Protein AF-A0A7S2BAN1-F1 (afdb_monomer_lite)

Radius of gyration: 23.06 Å; chains: 1; bounding box: 61×47×60 Å

Foldseek 3Di:
DLLVLLVVLLVVLLVLLLVQQVLCLVQVDQFSLSSCCVPVRNVCSVVVVVVCVVLVVVVVVVVLLVVLVVQLVVVVVVLVVQDDPDPSVVVSVVCNVCSDSVNSSVCCCPVPVVVVVVDPDCPVCVVVVVVVVVVLVVVLVVLLVCLVVCLCPVVHPCVVVLPDQQPDPDPVVPVVVVPDPVNVVSSVVSCSLSPDSRCSSNVLVPQDDDPPQDPDPVSNSVSSSVVSSVVSCVVSVVSSVSVSSNVVSSND

Structure (mmCIF, N/CA/C/O backbone):
data_AF-A0A7S2BAN1-F1
#
_entry.id   AF-A0A7S2BAN1-F1
#
loop_
_atom_site.group_PDB
_atom_site.id
_atom_site.type_symbol
_atom_site.label_atom_id
_atom_site.label_alt_id
_atom_site.label_comp_id
_atom_site.label_asym_id
_atom_site.label_entity_id
_atom_site.label_seq_id
_atom_site.pdbx_PDB_ins_code
_atom_site.Cartn_x
_atom_site.Cartn_y
_atom_site.Cartn_z
_atom_site.occupancy
_atom_site.B_iso_or_equiv
_atom_site.auth_seq_id
_atom_site.auth_comp_id
_atom_site.auth_asym_id
_atom_site.auth_atom_id
_atom_site.pdbx_PDB_model_num
ATOM 1 N N . PHE A 1 1 ? -10.515 -12.081 -14.826 1.00 71.56 1 PHE A N 1
ATOM 2 C CA . PHE A 1 1 ? -10.368 -12.750 -13.517 1.00 71.56 1 PHE A CA 1
ATOM 3 C C . PHE A 1 1 ? -9.591 -11.888 -12.516 1.00 71.56 1 PHE A C 1
ATOM 5 O O . PHE A 1 1 ? -10.176 -11.503 -11.514 1.00 71.56 1 PHE A O 1
ATOM 12 N N . SER A 1 2 ? -8.351 -11.474 -12.808 1.00 80.19 2 SER A N 1
ATOM 13 C CA . SER A 1 2 ? -7.499 -10.682 -11.892 1.00 80.19 2 SER A CA 1
ATOM 14 C C . SER A 1 2 ? -8.123 -9.379 -11.369 1.00 80.19 2 SER A C 1
ATOM 16 O O . SER A 1 2 ? -8.035 -9.098 -10.181 1.00 80.19 2 SER A O 1
ATOM 18 N N . VAL A 1 3 ? -8.823 -8.621 -12.223 1.00 86.19 3 VAL A N 1
ATOM 19 C CA . VAL A 1 3 ? -9.536 -7.391 -11.814 1.00 86.19 3 VAL A CA 1
ATOM 20 C C . VAL A 1 3 ? -10.679 -7.691 -10.839 1.00 86.19 3 VAL A C 1
ATOM 22 O O . VAL A 1 3 ? -10.864 -6.975 -9.864 1.00 86.19 3 VAL A O 1
ATOM 25 N N . VAL A 1 4 ? -11.421 -8.779 -11.064 1.00 86.81 4 VAL A N 1
ATOM 26 C CA . VAL A 1 4 ? -12.506 -9.197 -10.160 1.00 86.81 4 VAL A CA 1
ATOM 27 C C . VAL A 1 4 ? -11.934 -9.599 -8.802 1.00 86.81 4 VAL A C 1
ATOM 29 O O . VAL A 1 4 ? -12.462 -9.175 -7.778 1.00 86.81 4 VAL A O 1
ATOM 32 N N . MET A 1 5 ? -10.822 -10.348 -8.786 1.00 87.12 5 MET A N 1
ATOM 33 C CA . MET A 1 5 ? -10.109 -10.665 -7.543 1.00 87.12 5 MET A CA 1
ATOM 34 C C . MET A 1 5 ? -9.660 -9.400 -6.812 1.00 87.12 5 MET A C 1
ATOM 36 O O . MET A 1 5 ? -9.867 -9.303 -5.610 1.00 87.12 5 MET A O 1
ATOM 40 N N . LEU A 1 6 ? -9.082 -8.429 -7.525 1.00 91.06 6 LEU A N 1
ATOM 41 C CA . LEU A 1 6 ? -8.635 -7.166 -6.942 1.00 91.06 6 LEU A CA 1
ATOM 42 C C . LEU A 1 6 ? -9.798 -6.400 -6.301 1.00 91.06 6 LEU A C 1
ATOM 44 O O . LEU A 1 6 ? -9.683 -5.973 -5.155 1.00 91.06 6 LEU A O 1
ATOM 48 N N . ILE A 1 7 ? -10.921 -6.247 -7.008 1.00 92.44 7 ILE A N 1
ATOM 49 C CA . ILE A 1 7 ? -12.103 -5.540 -6.493 1.00 92.44 7 ILE A CA 1
ATOM 50 C C . ILE A 1 7 ? -12.653 -6.251 -5.252 1.00 92.44 7 ILE A C 1
ATOM 52 O O . ILE A 1 7 ? -12.889 -5.606 -4.230 1.00 92.44 7 ILE A O 1
ATOM 56 N N . ALA A 1 8 ? -12.801 -7.577 -5.309 1.00 92.31 8 ALA A N 1
ATOM 57 C CA . ALA A 1 8 ? -13.262 -8.368 -4.172 1.00 92.31 8 ALA A CA 1
ATOM 58 C C . ALA A 1 8 ? -12.317 -8.228 -2.968 1.00 92.31 8 ALA A C 1
ATOM 60 O O . ALA A 1 8 ? -12.768 -7.989 -1.850 1.00 92.31 8 ALA A O 1
ATOM 61 N N . PHE A 1 9 ? -11.005 -8.305 -3.198 1.00 93.69 9 PHE A N 1
ATOM 62 C CA . PHE A 1 9 ? -10.006 -8.170 -2.143 1.00 93.69 9 PHE A CA 1
ATOM 63 C C . PHE A 1 9 ? -9.991 -6.764 -1.536 1.00 93.69 9 PHE A C 1
ATOM 65 O O . PHE A 1 9 ? -9.896 -6.625 -0.322 1.00 93.69 9 PHE A O 1
ATOM 72 N N . THR A 1 10 ? -10.167 -5.728 -2.360 1.00 95.44 10 THR A N 1
ATOM 73 C CA . THR A 1 10 ? -10.292 -4.334 -1.905 1.00 95.44 10 THR A CA 1
ATOM 74 C C . THR A 1 10 ? -11.480 -4.180 -0.956 1.00 95.44 10 THR A C 1
ATOM 76 O O . THR A 1 10 ? -11.345 -3.580 0.108 1.00 95.44 10 THR A O 1
ATOM 79 N N . ALA A 1 11 ? -12.633 -4.759 -1.305 1.00 95.50 11 ALA A N 1
ATOM 80 C CA . ALA A 1 11 ? -13.830 -4.713 -0.468 1.00 95.50 11 ALA A CA 1
ATOM 81 C C . ALA A 1 11 ? -13.632 -5.460 0.860 1.00 95.50 11 ALA A C 1
ATOM 83 O O . ALA A 1 11 ? -13.960 -4.926 1.920 1.00 95.50 11 ALA A O 1
ATOM 84 N N . VAL A 1 12 ? -13.045 -6.662 0.815 1.00 95.56 12 VAL A N 1
ATOM 85 C CA . VAL A 1 12 ? -12.732 -7.451 2.018 1.00 95.56 12 VAL A CA 1
ATOM 86 C C . VAL A 1 12 ? -11.750 -6.708 2.918 1.00 95.56 12 VAL A C 1
ATOM 88 O O . VAL A 1 12 ? -11.970 -6.642 4.124 1.00 95.56 12 VAL A O 1
ATOM 91 N N . ALA A 1 13 ? -10.700 -6.116 2.349 1.00 95.62 13 ALA A N 1
ATOM 92 C CA . ALA A 1 13 ? -9.703 -5.370 3.103 1.00 95.62 13 ALA A CA 1
ATOM 93 C C . ALA A 1 13 ? -10.288 -4.104 3.744 1.00 95.62 13 ALA A C 1
ATOM 95 O O . ALA A 1 13 ? -10.023 -3.842 4.917 1.00 95.62 13 ALA A O 1
ATOM 96 N N . ALA A 1 14 ? -11.128 -3.360 3.017 1.00 96.19 14 ALA A N 1
ATOM 97 C CA . ALA A 1 14 ? -11.824 -2.190 3.548 1.00 96.19 14 ALA A CA 1
ATOM 98 C C . ALA A 1 14 ? -12.758 -2.568 4.706 1.00 96.19 14 ALA A C 1
ATOM 100 O O . ALA A 1 14 ? -12.768 -1.903 5.741 1.00 96.19 14 ALA A O 1
ATOM 101 N N . TYR A 1 15 ? -13.520 -3.654 4.546 1.00 96.38 15 TYR A N 1
ATOM 102 C CA . TYR A 1 15 ? -14.423 -4.154 5.578 1.00 96.38 15 TYR A CA 1
ATOM 103 C C . TYR A 1 15 ? -13.667 -4.605 6.831 1.00 96.38 15 TYR A C 1
ATOM 105 O O . TYR A 1 15 ? -14.002 -4.180 7.936 1.00 96.38 15 TYR A O 1
ATOM 113 N N . SER A 1 16 ? -12.614 -5.413 6.681 1.00 95.69 16 SER A N 1
ATOM 114 C CA . SER A 1 16 ? -11.830 -5.886 7.823 1.00 95.69 16 SER A CA 1
ATOM 115 C C . SER A 1 16 ? -11.094 -4.748 8.530 1.00 95.69 16 SER A C 1
ATOM 117 O O . SER A 1 16 ? -11.024 -4.751 9.755 1.00 95.69 16 SER A O 1
ATOM 119 N N . PHE A 1 17 ? -10.626 -3.728 7.805 1.00 95.56 17 PHE A N 1
ATOM 120 C CA . PHE A 1 17 ? -10.021 -2.535 8.405 1.00 95.56 17 PHE A CA 1
ATOM 121 C C . PHE A 1 17 ? -11.025 -1.771 9.281 1.00 95.56 17 PHE A C 1
ATOM 123 O O . PHE A 1 17 ? -10.715 -1.397 10.411 1.00 95.56 17 PHE A O 1
ATOM 130 N N . GLN A 1 18 ? -12.263 -1.605 8.804 1.00 95.69 18 GLN A N 1
ATOM 131 C CA . GLN A 1 18 ? -13.342 -0.998 9.592 1.00 95.69 18 GLN A CA 1
ATOM 132 C C . GLN A 1 18 ? -13.734 -1.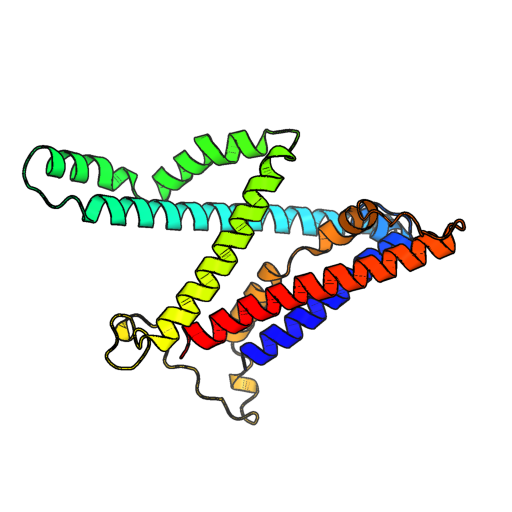849 10.802 1.00 95.69 18 GLN A C 1
ATOM 134 O O . GLN A 1 18 ? -14.038 -1.299 11.858 1.00 95.69 18 GLN A O 1
ATOM 139 N N . LEU A 1 19 ? -13.732 -3.176 10.659 1.00 95.19 19 LEU A N 1
ATOM 140 C CA . LEU A 1 19 ? -14.060 -4.094 11.745 1.00 95.19 19 LEU A CA 1
ATOM 141 C C . LEU A 1 19 ? -13.040 -3.990 12.884 1.00 95.19 19 LEU A C 1
ATOM 143 O O . LEU A 1 19 ? -13.443 -3.918 14.039 1.00 95.19 19 LEU A O 1
ATOM 147 N N . VAL A 1 20 ? -11.745 -3.889 12.573 1.00 94.06 20 VAL A N 1
ATOM 148 C CA . VAL A 1 20 ? -10.699 -3.687 13.591 1.00 94.06 20 VAL A CA 1
ATOM 149 C C . VAL A 1 20 ? -10.898 -2.371 14.348 1.00 94.06 20 VAL A C 1
ATOM 151 O O . VAL A 1 20 ? -10.821 -2.354 15.575 1.00 94.06 20 VAL A O 1
ATOM 154 N N . ALA A 1 21 ? -11.197 -1.278 13.644 1.00 93.69 21 ALA A N 1
ATOM 155 C CA . ALA A 1 21 ? -11.481 0.005 14.286 1.00 93.69 21 ALA A CA 1
ATOM 156 C C . ALA A 1 21 ? -12.746 -0.037 15.154 1.00 93.69 21 ALA A C 1
ATOM 158 O O . ALA A 1 21 ? -12.782 0.567 16.222 1.00 93.69 21 ALA A O 1
ATOM 159 N N . TRP A 1 22 ? -13.776 -0.767 14.720 1.00 94.62 22 TRP A N 1
ATOM 160 C CA . TRP A 1 22 ? -14.979 -0.961 15.524 1.00 94.62 22 TRP A CA 1
ATOM 161 C C . TRP A 1 22 ? -14.682 -1.747 16.801 1.00 94.62 22 TRP A C 1
ATOM 163 O O . TRP A 1 22 ? -15.076 -1.301 17.871 1.00 94.62 22 TRP A O 1
ATOM 173 N N . VAL A 1 23 ? -13.921 -2.843 16.717 1.00 94.25 23 VAL A N 1
ATOM 174 C CA . VAL A 1 23 ? -13.484 -3.587 17.908 1.00 94.25 23 VAL A CA 1
ATOM 175 C C . VAL A 1 23 ? -12.703 -2.671 18.850 1.00 94.25 23 VAL A C 1
ATOM 177 O O . VAL A 1 23 ? -13.037 -2.616 20.024 1.00 94.25 23 VAL A O 1
ATOM 180 N N . SER A 1 24 ? -11.749 -1.887 18.335 1.00 93.19 24 SER A N 1
ATOM 181 C CA . SER A 1 24 ? -11.002 -0.895 19.127 1.00 93.19 24 SER A CA 1
ATOM 182 C C . SER A 1 24 ? -11.908 0.144 19.800 1.00 93.19 24 SER A C 1
ATOM 184 O O . SER A 1 24 ? -11.650 0.537 20.937 1.00 93.19 24 SER A O 1
ATOM 186 N N . ALA A 1 25 ? -12.991 0.563 19.142 1.00 93.25 25 ALA A N 1
ATOM 187 C CA . ALA A 1 25 ? -13.970 1.483 19.714 1.00 93.25 25 ALA A CA 1
ATOM 188 C C . ALA A 1 25 ? -14.826 0.854 20.826 1.00 93.25 25 ALA A C 1
ATOM 190 O O . ALA A 1 25 ? -15.225 1.564 21.747 1.00 93.25 25 ALA A O 1
ATOM 191 N N . GLU A 1 26 ? -15.129 -0.444 20.739 1.00 93.06 26 GLU A N 1
ATOM 192 C CA . GLU A 1 26 ? -15.873 -1.174 21.776 1.00 93.06 26 GLU A CA 1
ATOM 193 C C . GLU A 1 26 ? -14.991 -1.528 22.979 1.00 93.06 26 GLU A C 1
ATOM 195 O O . GLU A 1 26 ? -15.441 -1.461 24.117 1.00 93.06 26 GLU A O 1
ATOM 200 N N . THR A 1 27 ? -13.727 -1.883 22.747 1.00 93.19 27 THR A N 1
ATOM 201 C CA . THR A 1 27 ? -12.780 -2.261 23.808 1.00 93.19 27 THR A CA 1
ATOM 202 C C . THR A 1 27 ? -12.057 -1.066 24.427 1.00 93.19 27 THR A C 1
ATOM 204 O O . THR A 1 27 ? -11.413 -1.222 25.460 1.00 93.19 27 THR A O 1
ATOM 207 N N . GLY A 1 28 ? -12.107 0.109 23.792 1.00 89.69 28 GLY A N 1
ATOM 208 C CA . GLY A 1 28 ? -11.346 1.293 24.201 1.00 89.69 28 GLY A CA 1
ATOM 209 C C . GLY A 1 28 ? -9.831 1.174 23.982 1.00 89.69 28 GLY A C 1
ATOM 210 O O . GLY A 1 28 ? -9.074 1.989 24.501 1.00 89.69 28 GLY A O 1
ATOM 211 N N . SER A 1 29 ? -9.370 0.172 23.230 1.00 90.25 29 SER A N 1
ATOM 212 C CA . SER A 1 29 ? -7.943 -0.138 23.053 1.00 90.25 29 SER A CA 1
ATOM 213 C C . SER A 1 29 ? -7.270 0.724 21.985 1.00 90.25 29 SER A C 1
ATOM 215 O O . SER A 1 29 ? -7.875 0.976 20.936 1.00 90.25 29 SER A O 1
ATOM 217 N N . GLY A 1 30 ? -6.003 1.089 22.198 1.00 87.94 30 GLY A N 1
ATOM 218 C CA . GLY A 1 30 ? -5.197 1.876 21.253 1.00 87.94 30 GLY A CA 1
ATOM 219 C C . GLY A 1 30 ? -4.338 1.073 20.296 1.00 87.94 30 GLY A C 1
ATOM 220 O O . GLY A 1 30 ? -3.959 1.586 19.244 1.00 87.94 30 GLY A O 1
ATOM 221 N N . ASP A 1 31 ? -4.095 -0.199 20.596 1.00 90.19 31 ASP A N 1
ATOM 222 C CA . ASP A 1 31 ? -3.374 -1.097 19.701 1.00 90.19 31 ASP A CA 1
ATOM 223 C C . ASP A 1 31 ? -4.122 -2.410 19.442 1.00 90.19 31 ASP A C 1
ATOM 225 O O . ASP A 1 31 ? -5.064 -2.793 20.141 1.00 90.19 31 ASP A O 1
ATOM 229 N N . PHE A 1 32 ? -3.712 -3.106 18.381 1.00 88.50 32 PHE A N 1
ATOM 230 C CA . PHE A 1 32 ? -4.382 -4.324 17.936 1.00 88.50 32 PHE A CA 1
ATOM 231 C C . PHE A 1 32 ? -4.212 -5.502 18.913 1.00 88.50 32 PHE A C 1
ATOM 233 O O . PHE A 1 32 ? -5.078 -6.369 18.987 1.00 88.50 32 PHE A O 1
ATOM 240 N N . GLY A 1 33 ? -3.127 -5.532 19.686 1.00 90.75 33 GLY A N 1
ATOM 241 C CA . GLY A 1 33 ? -2.904 -6.506 20.753 1.00 90.75 33 GLY A CA 1
ATOM 242 C C . GLY A 1 33 ? -3.746 -6.240 21.995 1.00 90.75 33 GLY A C 1
ATOM 243 O O . GLY A 1 33 ? -4.278 -7.189 22.561 1.00 90.75 33 GLY A O 1
ATOM 244 N N . GLU A 1 34 ? -3.939 -4.983 22.388 1.00 92.44 34 GLU A N 1
ATOM 245 C CA . GLU A 1 34 ? -4.877 -4.611 23.459 1.00 92.44 34 GLU A CA 1
ATOM 246 C C . GLU A 1 34 ? -6.320 -4.983 23.097 1.00 92.44 34 GLU A C 1
ATOM 248 O O . GLU A 1 34 ? -7.015 -5.619 23.890 1.00 92.44 34 GLU A O 1
ATOM 253 N N . ALA A 1 35 ? -6.750 -4.673 21.868 1.00 91.56 35 ALA A N 1
ATOM 254 C CA . ALA A 1 35 ? -8.059 -5.078 21.353 1.00 91.56 35 ALA A CA 1
ATOM 255 C C . ALA A 1 35 ? -8.254 -6.602 21.450 1.00 91.56 35 ALA A C 1
ATOM 257 O O . ALA A 1 35 ? -9.317 -7.097 21.834 1.00 91.56 35 ALA A O 1
ATOM 258 N N . TRP A 1 36 ? -7.200 -7.355 21.128 1.00 93.19 36 TRP A N 1
ATOM 259 C CA . TRP A 1 36 ? -7.181 -8.815 21.184 1.00 93.19 36 TRP A CA 1
ATOM 260 C C . TRP A 1 36 ? -7.180 -9.358 22.617 1.00 93.19 36 TRP A C 1
ATOM 262 O O . TRP A 1 36 ? -7.833 -10.365 22.893 1.00 93.19 36 TRP A O 1
ATOM 272 N N . ALA A 1 37 ? -6.485 -8.690 23.541 1.00 94.50 37 ALA A N 1
ATOM 273 C CA . ALA A 1 37 ? -6.444 -9.063 24.952 1.00 94.50 37 ALA A CA 1
ATOM 274 C C . ALA A 1 37 ? -7.843 -9.036 25.578 1.00 94.50 37 ALA A C 1
ATOM 276 O O . ALA A 1 37 ? -8.211 -9.972 26.285 1.00 94.50 37 ALA A O 1
ATOM 277 N N . VAL A 1 38 ? -8.629 -8.001 25.263 1.00 94.44 38 VAL A N 1
ATOM 278 C CA . VAL A 1 38 ? -9.998 -7.832 25.773 1.00 94.44 38 VAL A CA 1
ATOM 279 C C . VAL A 1 38 ? -10.982 -8.798 25.105 1.00 94.44 38 VAL A C 1
ATOM 281 O O . VAL A 1 38 ? -11.850 -9.348 25.775 1.00 94.44 38 VAL A O 1
ATOM 284 N N . SER A 1 39 ? -10.859 -9.025 23.793 1.00 92.94 39 SER A N 1
ATOM 285 C CA . SER A 1 39 ? -11.844 -9.805 23.024 1.00 92.94 39 SER A CA 1
ATOM 286 C C . SER A 1 39 ? -11.612 -11.321 23.023 1.00 92.94 39 SER A C 1
ATOM 288 O O . SER A 1 39 ? -12.575 -12.084 23.042 1.00 92.94 39 SER A O 1
ATOM 290 N N . VAL A 1 40 ? -10.355 -11.773 22.985 1.00 93.50 40 VAL A N 1
ATOM 291 C CA . VAL A 1 40 ? -9.983 -13.201 22.885 1.00 93.50 40 VAL A CA 1
ATOM 292 C C . VAL A 1 40 ? -9.306 -13.699 24.161 1.00 93.50 40 VAL A C 1
ATOM 294 O O . VAL A 1 40 ? -9.434 -14.870 24.518 1.00 93.50 40 VAL A O 1
ATOM 297 N N . GLY A 1 41 ? -8.580 -12.820 24.849 1.00 93.56 41 GLY A N 1
ATOM 298 C CA . GLY A 1 41 ? -7.907 -13.112 26.108 1.00 93.56 41 GLY A CA 1
ATOM 299 C C . GLY A 1 41 ? -6.433 -12.720 26.100 1.00 93.56 41 GLY A C 1
ATOM 300 O O . GLY A 1 41 ? -5.717 -12.849 25.102 1.00 93.56 41 GLY A O 1
ATOM 301 N N . GLU A 1 42 ? -5.957 -12.296 27.266 1.00 93.75 42 GLU A N 1
ATOM 302 C CA . GLU A 1 42 ? -4.617 -11.740 27.478 1.00 93.75 42 GLU A CA 1
ATOM 303 C C . GLU A 1 42 ? -3.484 -12.696 27.065 1.00 93.75 42 GLU A C 1
ATOM 305 O O . GLU A 1 42 ? -2.495 -12.283 26.460 1.00 93.75 42 GLU A O 1
ATOM 310 N N . LYS A 1 43 ? -3.673 -14.007 27.272 1.00 94.94 43 LYS A N 1
ATOM 311 C CA . LYS A 1 43 ? -2.700 -15.051 26.907 1.00 94.94 43 LYS A CA 1
ATOM 312 C C . LYS A 1 43 ? -2.320 -15.048 25.417 1.00 94.94 43 LYS A C 1
ATOM 314 O O . LYS A 1 43 ? -1.218 -15.477 25.073 1.00 94.94 43 LYS A O 1
ATOM 319 N N . TYR A 1 44 ? -3.208 -14.588 24.534 1.00 93.75 44 TYR A N 1
ATOM 320 C CA . TYR A 1 44 ? -3.007 -14.605 23.079 1.00 93.75 44 TYR A CA 1
ATOM 321 C C . TYR A 1 44 ? -2.760 -13.215 22.476 1.00 93.75 44 TYR A C 1
ATOM 323 O O . TYR A 1 44 ? -2.549 -13.105 21.270 1.00 93.75 44 TYR A O 1
ATOM 331 N N . ALA A 1 45 ? -2.713 -12.161 23.296 1.00 91.88 45 ALA A N 1
ATOM 332 C CA . ALA A 1 45 ? -2.525 -10.780 22.846 1.00 91.88 45 ALA A CA 1
ATOM 333 C C . ALA A 1 45 ? -1.186 -10.534 22.121 1.00 91.88 45 ALA A C 1
ATOM 335 O O . ALA A 1 45 ? -1.051 -9.596 21.335 1.00 91.88 45 ALA A O 1
ATOM 336 N N . TRP A 1 46 ? -0.186 -11.392 22.344 1.00 94.06 46 TRP A N 1
ATOM 337 C CA . TRP A 1 46 ? 1.112 -11.311 21.669 1.00 94.06 46 TRP A CA 1
ATOM 338 C C . TRP A 1 46 ? 1.049 -11.681 20.179 1.00 94.06 46 TRP A C 1
ATOM 340 O O . TRP A 1 46 ? 1.902 -11.234 19.415 1.00 94.06 46 TRP A O 1
ATOM 350 N N . VAL A 1 47 ? 0.054 -12.465 19.748 1.00 93.81 47 VAL A N 1
ATOM 351 C CA . VAL A 1 47 ? -0.065 -12.960 18.366 1.00 93.81 47 VAL A CA 1
ATOM 352 C C . VAL A 1 47 ? -0.204 -11.818 17.351 1.00 93.81 47 VAL A C 1
ATOM 354 O O . VAL A 1 47 ? 0.638 -11.733 16.453 1.00 93.81 47 VAL A O 1
ATOM 357 N N . PRO A 1 48 ? -1.192 -10.904 17.464 1.00 91.81 48 PRO A N 1
ATOM 358 C CA . PRO A 1 48 ? -1.302 -9.774 16.539 1.00 91.81 48 PRO A CA 1
ATOM 359 C C . PRO A 1 48 ? -0.086 -8.843 16.603 1.00 91.81 48 PRO A C 1
ATOM 361 O O . PRO A 1 48 ? 0.346 -8.341 15.567 1.00 91.81 48 PRO A O 1
ATOM 364 N N . ARG A 1 49 ? 0.518 -8.653 17.785 1.00 91.12 49 ARG A N 1
ATOM 365 C CA . ARG A 1 49 ? 1.729 -7.830 17.942 1.00 91.12 49 ARG A CA 1
ATOM 366 C C . ARG A 1 49 ? 2.910 -8.421 17.176 1.00 91.12 49 ARG A C 1
ATOM 368 O O . ARG A 1 49 ? 3.556 -7.713 16.408 1.00 91.12 49 ARG A O 1
ATOM 375 N N . LEU A 1 50 ? 3.152 -9.725 17.316 1.00 93.75 50 LEU A N 1
ATOM 376 C CA . LEU A 1 50 ? 4.196 -10.411 16.558 1.00 93.75 50 LEU A CA 1
ATOM 377 C C . LEU A 1 50 ? 3.914 -10.364 15.052 1.00 93.75 50 LEU A C 1
ATOM 379 O O . LEU A 1 50 ? 4.832 -10.109 14.277 1.00 93.75 50 LEU A O 1
ATOM 383 N N . ALA A 1 51 ? 2.662 -10.567 14.637 1.00 91.75 51 ALA A N 1
ATOM 384 C CA . ALA A 1 51 ? 2.282 -10.496 13.229 1.00 91.75 51 ALA A CA 1
ATOM 385 C C . ALA A 1 51 ? 2.613 -9.123 12.626 1.00 91.75 51 ALA A C 1
ATOM 387 O O . ALA A 1 51 ? 3.250 -9.063 11.577 1.00 91.75 51 ALA A O 1
ATOM 388 N N . VAL A 1 52 ? 2.263 -8.030 13.316 1.00 90.31 52 VAL A N 1
ATOM 389 C CA . VAL A 1 52 ? 2.587 -6.658 12.889 1.00 90.31 52 VAL A CA 1
ATOM 390 C C . VAL A 1 52 ? 4.099 -6.435 12.816 1.00 90.31 52 VAL A C 1
ATOM 392 O O . VAL A 1 52 ? 4.566 -5.846 11.841 1.00 90.31 52 VAL A O 1
ATOM 395 N N . ILE A 1 53 ? 4.877 -6.940 13.781 1.00 91.31 53 ILE A N 1
ATOM 396 C CA . ILE A 1 53 ? 6.347 -6.832 13.777 1.00 91.31 53 ILE A CA 1
ATOM 397 C C . ILE A 1 53 ? 6.944 -7.558 12.568 1.00 91.31 53 ILE A C 1
ATOM 399 O O . ILE A 1 53 ? 7.728 -6.971 11.823 1.00 91.31 53 ILE A O 1
ATOM 403 N N . VAL A 1 54 ? 6.560 -8.817 12.347 1.00 92.19 54 VAL A N 1
ATOM 404 C CA . VAL A 1 54 ? 7.079 -9.638 11.241 1.00 92.19 54 VAL A CA 1
ATOM 405 C C . VAL A 1 54 ? 6.724 -9.012 9.896 1.00 92.19 54 VAL A C 1
ATOM 407 O O . VAL A 1 54 ? 7.593 -8.849 9.042 1.00 92.19 54 VAL A O 1
ATOM 410 N N . ILE A 1 55 ? 5.466 -8.609 9.723 1.00 90.06 55 ILE A N 1
ATOM 411 C CA . ILE A 1 55 ? 4.984 -7.946 8.509 1.00 90.06 55 ILE A CA 1
ATOM 412 C C . ILE A 1 55 ? 5.745 -6.648 8.246 1.00 90.06 55 ILE A C 1
ATOM 414 O O . ILE A 1 55 ? 6.178 -6.408 7.117 1.00 90.06 55 ILE A O 1
ATOM 418 N N . SER A 1 56 ? 5.924 -5.818 9.274 1.00 89.88 56 SER A N 1
ATOM 419 C CA . SER A 1 56 ? 6.632 -4.544 9.146 1.00 89.88 56 SER A CA 1
ATOM 420 C C . SER A 1 56 ? 8.093 -4.773 8.769 1.00 89.88 56 SER A C 1
ATOM 422 O O . SER A 1 56 ? 8.586 -4.149 7.833 1.00 89.88 56 SER A O 1
ATOM 424 N N . ALA A 1 57 ? 8.766 -5.731 9.412 1.00 90.81 57 ALA A N 1
ATOM 425 C CA . ALA A 1 57 ? 10.149 -6.084 9.101 1.00 90.81 57 ALA A CA 1
ATOM 426 C C . ALA A 1 57 ? 10.307 -6.566 7.650 1.00 90.81 57 ALA A C 1
ATOM 428 O O . ALA A 1 57 ? 11.179 -6.083 6.924 1.00 90.81 57 ALA A O 1
ATOM 429 N N . VAL A 1 58 ? 9.430 -7.466 7.197 1.00 91.31 58 VAL A N 1
ATOM 430 C CA . VAL A 1 58 ? 9.423 -7.950 5.809 1.00 91.31 58 VAL A CA 1
ATOM 431 C C . VAL A 1 58 ? 9.138 -6.809 4.830 1.00 91.31 58 VAL A C 1
ATOM 433 O O . VAL A 1 58 ? 9.825 -6.689 3.816 1.00 91.31 58 VAL A O 1
ATOM 436 N N . SER A 1 59 ? 8.183 -5.932 5.142 1.00 89.94 59 SER A N 1
ATOM 437 C CA . SER A 1 59 ? 7.845 -4.780 4.298 1.00 89.94 59 SER A CA 1
ATOM 438 C C . SER A 1 59 ? 9.021 -3.817 4.157 1.00 89.94 59 SER A C 1
ATOM 440 O O . SER A 1 59 ? 9.336 -3.405 3.043 1.00 89.94 59 SER A O 1
ATOM 442 N N . CYS A 1 60 ? 9.733 -3.517 5.247 1.00 90.12 60 CYS A N 1
ATOM 443 C CA . CYS A 1 60 ? 10.942 -2.692 5.213 1.00 90.12 60 CYS A CA 1
ATOM 444 C C . CYS A 1 60 ? 12.015 -3.286 4.291 1.00 90.12 60 CYS A C 1
ATOM 446 O O . CYS A 1 60 ? 12.612 -2.559 3.498 1.00 90.12 60 CYS A O 1
ATOM 448 N N . ILE A 1 61 ? 12.227 -4.605 4.343 1.00 90.94 61 ILE A N 1
ATOM 449 C CA . ILE A 1 61 ? 13.181 -5.299 3.466 1.00 90.94 61 ILE A CA 1
ATOM 450 C C . ILE A 1 61 ? 12.757 -5.170 1.998 1.00 90.94 61 ILE A C 1
ATOM 452 O O . ILE A 1 61 ? 13.577 -4.806 1.153 1.00 90.94 61 ILE A O 1
ATOM 456 N N . ILE A 1 62 ? 11.483 -5.430 1.690 1.00 90.88 62 ILE A N 1
ATOM 457 C CA . ILE A 1 62 ? 10.946 -5.331 0.326 1.00 90.88 62 ILE A CA 1
ATOM 458 C C . ILE A 1 62 ? 11.098 -3.904 -0.208 1.00 90.88 62 ILE A C 1
ATOM 460 O O . ILE A 1 62 ? 11.624 -3.717 -1.305 1.00 90.88 62 ILE A O 1
ATOM 464 N N . TYR A 1 63 ? 10.698 -2.890 0.564 1.00 90.25 63 TYR A N 1
ATOM 465 C CA . TYR A 1 63 ? 10.814 -1.495 0.144 1.00 90.25 63 TYR A CA 1
ATOM 466 C C . TYR A 1 63 ? 12.267 -1.059 -0.038 1.00 90.25 63 TYR A C 1
ATOM 468 O O . TYR A 1 63 ? 12.572 -0.393 -1.026 1.00 90.25 63 TYR A O 1
ATOM 476 N N . ALA A 1 64 ? 13.182 -1.480 0.838 1.00 91.69 64 ALA A N 1
ATOM 477 C CA . ALA A 1 64 ? 14.605 -1.201 0.671 1.00 91.69 64 ALA A CA 1
ATOM 478 C C . ALA A 1 64 ? 15.149 -1.824 -0.626 1.00 91.69 64 ALA A C 1
ATOM 480 O O . ALA A 1 64 ? 15.825 -1.147 -1.401 1.00 91.69 64 ALA A O 1
ATOM 481 N N . MET A 1 65 ? 14.799 -3.084 -0.917 1.00 91.50 65 MET A N 1
ATOM 482 C CA . MET A 1 65 ? 15.184 -3.745 -2.168 1.00 91.50 65 MET A CA 1
ATOM 483 C C . MET A 1 65 ? 14.632 -3.023 -3.401 1.00 91.50 65 MET A C 1
ATOM 485 O O . MET A 1 65 ? 15.388 -2.800 -4.347 1.00 91.50 65 MET A O 1
ATOM 489 N N . LEU A 1 66 ? 13.352 -2.634 -3.384 1.00 91.25 66 LEU A N 1
ATOM 490 C CA . LEU A 1 66 ? 12.708 -1.908 -4.482 1.00 91.25 66 LEU A CA 1
ATOM 491 C C . LEU A 1 66 ? 13.358 -0.543 -4.714 1.00 91.25 66 LEU A C 1
ATOM 493 O O . LEU A 1 66 ? 13.672 -0.203 -5.852 1.00 91.25 66 LEU A O 1
ATOM 497 N N . LEU A 1 67 ? 13.611 0.225 -3.652 1.00 91.38 67 LEU A N 1
ATOM 498 C CA . LEU A 1 67 ? 14.300 1.512 -3.758 1.00 91.38 67 LEU A CA 1
ATOM 499 C C . LEU A 1 67 ? 15.721 1.347 -4.304 1.00 91.38 67 LEU A C 1
ATOM 501 O O . LEU A 1 67 ? 16.131 2.121 -5.167 1.00 91.38 67 LEU A O 1
ATOM 505 N N . GLY A 1 68 ? 16.449 0.319 -3.859 1.00 92.56 68 GLY A N 1
ATOM 506 C CA . GLY A 1 68 ? 17.770 -0.015 -4.390 1.00 92.56 68 GLY A CA 1
ATOM 507 C C . GLY A 1 68 ? 17.737 -0.332 -5.888 1.00 92.56 68 GLY A C 1
ATOM 508 O O . GLY A 1 68 ? 18.555 0.189 -6.645 1.00 92.56 68 GLY A O 1
ATOM 509 N N . ASP A 1 69 ? 16.764 -1.128 -6.339 1.00 92.06 69 ASP A N 1
ATOM 510 C CA . ASP A 1 69 ? 16.596 -1.479 -7.755 1.00 92.06 69 ASP A CA 1
ATOM 511 C C . ASP A 1 69 ? 16.205 -0.269 -8.616 1.00 92.06 69 ASP A C 1
ATOM 513 O O . ASP A 1 69 ? 16.755 -0.078 -9.709 1.00 92.06 69 ASP A O 1
ATOM 517 N N . LEU A 1 70 ? 15.289 0.569 -8.122 1.00 92.50 70 LEU A N 1
ATOM 518 C CA . LEU A 1 70 ? 14.847 1.790 -8.795 1.00 92.50 70 LEU A CA 1
ATOM 519 C C . LEU A 1 70 ? 15.990 2.798 -8.913 1.00 92.50 70 LEU A C 1
ATOM 521 O O . LEU A 1 70 ? 16.278 3.264 -10.015 1.00 92.50 70 LEU A O 1
ATOM 525 N N . LEU A 1 71 ? 16.686 3.089 -7.812 1.00 92.62 71 LEU A N 1
ATOM 526 C CA . LEU A 1 71 ? 17.782 4.053 -7.796 1.00 92.62 71 LEU A CA 1
ATOM 527 C C . LEU A 1 71 ? 18.952 3.579 -8.664 1.00 92.62 71 LEU A C 1
ATOM 529 O O . LEU A 1 71 ? 19.475 4.353 -9.463 1.00 92.62 71 LEU A O 1
ATOM 533 N N . ALA A 1 72 ? 19.309 2.294 -8.596 1.00 92.44 72 ALA A N 1
ATOM 534 C CA . ALA A 1 72 ? 20.338 1.722 -9.458 1.00 92.44 72 ALA A CA 1
ATOM 535 C C . ALA A 1 72 ? 19.953 1.808 -10.947 1.00 92.44 72 ALA A C 1
ATOM 537 O O . ALA A 1 72 ? 20.799 2.089 -11.796 1.00 92.44 72 ALA A O 1
ATOM 538 N N . SER A 1 73 ? 18.677 1.597 -11.281 1.00 91.06 73 SER A N 1
ATOM 539 C CA . SER A 1 73 ? 18.184 1.703 -12.660 1.00 91.06 73 SER A CA 1
ATOM 540 C C . SER A 1 73 ? 18.168 3.145 -13.166 1.00 91.06 73 SER A C 1
ATOM 542 O O . SER A 1 73 ? 18.581 3.382 -14.300 1.00 91.06 73 SER A O 1
ATOM 544 N N . ILE A 1 74 ? 17.766 4.103 -12.326 1.00 91.31 74 ILE A N 1
ATOM 545 C CA . ILE A 1 74 ? 17.808 5.538 -12.640 1.00 91.31 74 ILE A CA 1
ATOM 546 C C . ILE A 1 74 ? 19.253 5.986 -12.859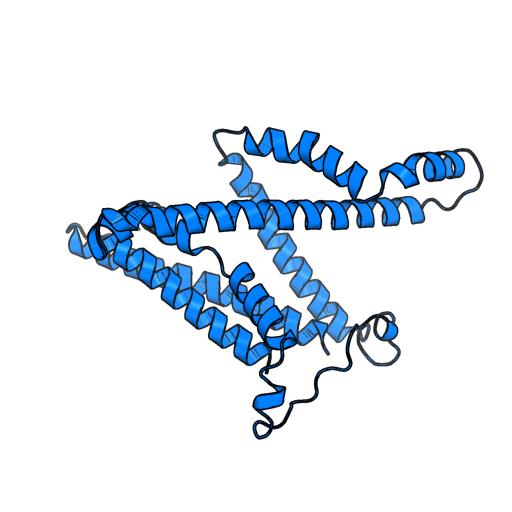 1.00 91.31 74 ILE A C 1
ATOM 548 O O . ILE A 1 74 ? 19.545 6.579 -13.892 1.00 91.31 74 ILE A O 1
ATOM 552 N N . LEU A 1 75 ? 20.168 5.648 -11.945 1.00 90.38 75 LEU A N 1
ATOM 553 C CA . LEU A 1 75 ? 21.584 6.002 -12.062 1.00 90.38 75 LEU A CA 1
ATOM 554 C C . LEU A 1 75 ? 22.189 5.453 -13.356 1.00 90.38 75 LEU A C 1
ATOM 556 O O . LEU A 1 75 ? 22.789 6.206 -14.118 1.00 90.38 75 LEU A O 1
ATOM 560 N N . ARG A 1 76 ? 21.967 4.170 -13.667 1.00 89.06 76 ARG A N 1
ATOM 561 C CA . ARG A 1 76 ? 22.427 3.585 -14.938 1.00 89.06 76 ARG A CA 1
ATOM 562 C C . ARG A 1 76 ? 21.805 4.268 -16.154 1.00 89.06 76 ARG A C 1
ATOM 564 O O . ARG A 1 76 ? 22.506 4.475 -17.137 1.00 89.06 76 ARG A O 1
ATOM 571 N N . GLY A 1 77 ? 20.520 4.614 -16.094 1.00 88.00 77 GLY A N 1
ATOM 572 C CA . GLY A 1 77 ? 19.828 5.335 -17.162 1.00 88.00 77 GLY A CA 1
ATOM 573 C C . GLY A 1 77 ? 20.428 6.719 -17.413 1.00 88.00 77 GLY A C 1
ATOM 574 O O . GLY A 1 77 ? 20.709 7.061 -18.556 1.00 88.00 77 GLY A O 1
ATOM 575 N N . VAL A 1 78 ? 20.700 7.478 -16.349 1.00 87.56 78 VAL A N 1
ATOM 576 C CA . VAL A 1 78 ? 21.348 8.797 -16.423 1.00 87.56 78 VAL A CA 1
ATOM 577 C C . VAL A 1 78 ? 22.774 8.675 -16.961 1.00 87.56 78 VAL A C 1
ATOM 579 O O . VAL A 1 78 ? 23.146 9.404 -17.877 1.00 87.56 78 VAL A O 1
ATOM 582 N N . LEU A 1 79 ? 23.560 7.715 -16.462 1.00 85.75 79 LEU A N 1
ATOM 583 C CA . LEU A 1 79 ? 24.922 7.474 -16.950 1.00 85.75 79 LEU A CA 1
ATOM 584 C C . LEU A 1 79 ? 24.949 7.004 -18.412 1.00 85.75 79 LEU A C 1
ATOM 586 O O . LEU A 1 79 ? 25.907 7.298 -19.120 1.00 85.75 79 LEU A O 1
ATOM 590 N N . ALA A 1 80 ? 23.919 6.299 -18.886 1.00 83.56 80 ALA A N 1
ATOM 591 C CA . ALA A 1 80 ? 23.839 5.848 -20.274 1.00 83.56 80 ALA A CA 1
ATOM 592 C C . ALA A 1 80 ? 23.680 7.005 -21.276 1.00 83.56 80 ALA A C 1
ATOM 594 O O . ALA A 1 80 ? 24.100 6.864 -22.422 1.00 83.56 80 ALA A O 1
ATOM 595 N N . VAL A 1 81 ? 23.124 8.148 -20.850 1.00 83.06 81 VAL A N 1
ATOM 596 C CA . VAL A 1 81 ? 23.043 9.377 -21.665 1.00 83.06 81 VAL A CA 1
ATOM 597 C C . VAL A 1 81 ? 24.424 10.018 -21.849 1.00 83.06 81 VAL A C 1
ATOM 599 O O . VAL A 1 81 ? 24.653 10.740 -22.817 1.00 83.06 81 VAL A O 1
ATOM 602 N N . ILE A 1 82 ? 25.379 9.716 -20.966 1.00 79.56 82 ILE A N 1
ATOM 603 C CA . ILE A 1 82 ? 26.770 10.154 -21.088 1.00 79.56 82 ILE A CA 1
ATOM 604 C C . ILE A 1 82 ? 27.465 9.262 -22.132 1.00 79.56 82 ILE A C 1
ATOM 606 O O . ILE A 1 82 ? 28.172 8.299 -21.823 1.00 79.56 82 ILE A O 1
ATOM 610 N N . SER A 1 83 ? 27.222 9.568 -23.406 1.00 60.97 83 SER A N 1
ATOM 611 C CA . SER A 1 83 ? 27.893 8.963 -24.555 1.00 60.97 83 SER A CA 1
ATOM 612 C C . SER A 1 83 ? 29.043 9.863 -25.009 1.00 60.97 83 SER A C 1
ATOM 614 O O . SER A 1 83 ? 28.833 10.825 -25.743 1.00 60.97 83 SER A O 1
ATOM 616 N N . GLY A 1 84 ? 30.269 9.573 -24.579 1.00 62.16 84 GLY A N 1
ATOM 617 C CA . GLY A 1 84 ? 31.443 10.303 -25.055 1.00 62.16 84 GLY A CA 1
ATOM 618 C C . GLY A 1 84 ? 32.745 9.588 -24.722 1.00 62.16 84 GLY A C 1
ATOM 619 O O . GLY A 1 84 ? 32.930 9.131 -23.597 1.00 62.16 84 GLY A O 1
ATOM 620 N N . GLY A 1 85 ? 33.650 9.498 -25.699 1.00 70.81 85 GLY A N 1
ATOM 621 C CA . GLY A 1 85 ? 35.054 9.176 -25.441 1.00 70.81 85 GLY A CA 1
ATOM 622 C C . GLY A 1 85 ? 35.752 10.343 -24.730 1.00 70.81 85 GLY A C 1
ATOM 623 O O . GLY A 1 85 ? 35.355 11.496 -24.885 1.00 70.81 85 GLY A O 1
ATOM 624 N N . GLY A 1 86 ? 36.781 10.045 -23.934 1.00 77.12 86 GLY A N 1
ATOM 625 C CA . GLY A 1 86 ? 37.520 11.031 -23.135 1.00 77.12 86 GLY A CA 1
ATOM 626 C C . GLY A 1 86 ? 37.213 10.945 -21.636 1.00 77.12 86 GLY A C 1
ATOM 627 O O . GLY A 1 86 ? 36.771 9.909 -21.142 1.00 77.12 86 GLY A O 1
ATOM 628 N N . ALA A 1 87 ? 37.449 12.034 -20.899 1.00 79.56 87 ALA A N 1
ATOM 629 C CA . ALA A 1 87 ? 37.350 12.059 -19.432 1.00 79.56 87 ALA A CA 1
ATOM 630 C C . ALA A 1 87 ? 35.955 11.678 -18.892 1.00 79.56 87 ALA A C 1
ATOM 632 O O . ALA A 1 87 ? 35.849 11.025 -17.857 1.00 79.56 87 ALA A O 1
ATOM 633 N N . LEU A 1 88 ? 34.887 12.030 -19.615 1.00 79.81 88 LEU A N 1
ATOM 634 C CA . LEU A 1 88 ? 33.509 11.684 -19.243 1.00 79.81 88 LEU A CA 1
ATOM 635 C C . LEU A 1 88 ? 33.203 10.186 -19.417 1.00 79.81 88 LEU A C 1
ATOM 637 O O . LEU A 1 88 ? 32.459 9.622 -18.616 1.00 79.81 88 LEU A O 1
ATOM 641 N N . GLY A 1 89 ? 33.809 9.529 -20.411 1.00 81.25 89 GLY A N 1
ATOM 642 C CA . GLY A 1 89 ? 33.722 8.077 -20.586 1.00 81.25 89 GLY A CA 1
ATOM 643 C C . GLY A 1 89 ? 34.471 7.327 -19.485 1.00 81.25 89 GLY A C 1
ATOM 644 O O . GLY A 1 89 ? 33.917 6.421 -18.871 1.00 81.25 89 GLY A O 1
ATOM 645 N N . ALA A 1 90 ? 35.680 7.784 -19.143 1.00 81.88 90 ALA A N 1
ATOM 646 C CA . ALA A 1 90 ? 36.449 7.224 -18.030 1.00 81.88 90 ALA A CA 1
ATOM 647 C C . ALA A 1 90 ? 35.723 7.382 -16.679 1.00 81.88 90 ALA A C 1
ATOM 649 O O . ALA A 1 90 ? 35.710 6.457 -15.870 1.00 81.88 90 ALA A O 1
ATOM 650 N N . PHE A 1 91 ? 35.068 8.527 -16.449 1.00 84.56 91 PHE A N 1
ATOM 651 C CA . PHE A 1 91 ? 34.227 8.740 -15.268 1.00 84.56 91 PHE A CA 1
ATOM 652 C C . PHE A 1 91 ? 33.037 7.773 -15.231 1.00 84.56 91 PHE A C 1
ATOM 654 O O . PHE A 1 91 ? 32.782 7.153 -14.199 1.00 84.56 91 PHE A O 1
ATOM 661 N N . ARG A 1 92 ? 32.331 7.600 -16.356 1.00 84.75 92 ARG A N 1
ATOM 662 C CA . ARG A 1 92 ? 31.232 6.632 -16.463 1.00 84.75 92 ARG A CA 1
ATOM 663 C C . ARG A 1 92 ? 31.706 5.229 -16.091 1.00 84.75 92 ARG A C 1
ATOM 665 O O . ARG A 1 92 ? 31.061 4.591 -15.263 1.00 84.75 92 ARG A O 1
ATOM 672 N N . ASP A 1 93 ? 32.807 4.764 -16.672 1.00 83.44 93 ASP A N 1
ATOM 673 C CA . ASP A 1 93 ? 33.312 3.405 -16.452 1.00 83.44 93 ASP A CA 1
ATOM 674 C C . ASP A 1 93 ? 33.795 3.191 -15.011 1.00 83.44 93 ASP A C 1
ATOM 676 O O . ASP A 1 93 ? 33.611 2.109 -14.455 1.00 83.44 93 ASP A O 1
ATOM 680 N N . ALA A 1 94 ? 34.325 4.234 -14.365 1.00 85.25 94 ALA A N 1
ATOM 681 C CA . ALA A 1 94 ? 34.700 4.197 -12.953 1.00 85.25 94 ALA A CA 1
ATOM 682 C C . ALA A 1 94 ? 33.487 4.148 -12.004 1.00 85.25 94 ALA A C 1
ATOM 684 O O . ALA A 1 94 ? 33.548 3.501 -10.959 1.00 85.25 94 ALA A O 1
ATOM 685 N N . VAL A 1 95 ? 32.379 4.815 -12.350 1.00 85.06 95 VAL A N 1
ATOM 686 C CA . VAL A 1 95 ? 31.183 4.925 -11.491 1.00 85.06 95 VAL A CA 1
ATOM 687 C C . VAL A 1 95 ? 30.185 3.785 -11.719 1.00 85.06 95 VAL A C 1
ATOM 689 O O . VAL A 1 95 ? 29.484 3.385 -10.789 1.00 85.06 95 VAL A O 1
ATOM 692 N N . LEU A 1 96 ? 30.138 3.203 -12.921 1.00 84.56 96 LEU A N 1
ATOM 693 C CA . LEU A 1 96 ? 29.186 2.149 -13.286 1.00 84.56 96 LEU A CA 1
ATOM 694 C C . LEU A 1 96 ? 29.154 0.945 -12.315 1.00 84.56 96 LEU A C 1
ATOM 696 O O . LEU A 1 96 ? 28.048 0.484 -12.009 1.00 84.56 96 LEU A O 1
ATOM 700 N N . PRO A 1 97 ? 30.289 0.447 -11.775 1.00 85.56 97 PRO A N 1
ATOM 701 C CA . PRO A 1 97 ? 30.290 -0.632 -10.782 1.00 85.56 97 PRO A CA 1
ATOM 702 C C . PRO A 1 97 ? 29.573 -0.254 -9.478 1.00 85.56 97 PRO A C 1
ATOM 704 O O . PRO A 1 97 ? 28.934 -1.101 -8.854 1.00 85.56 97 PRO A O 1
ATOM 707 N N . PHE A 1 98 ? 29.607 1.024 -9.093 1.00 86.19 98 PHE A N 1
ATOM 708 C CA . PHE A 1 98 ? 28.911 1.538 -7.910 1.00 86.19 98 PHE A CA 1
ATOM 709 C C . PHE A 1 98 ? 27.410 1.741 -8.150 1.00 86.19 98 PHE A C 1
ATOM 711 O O . PHE A 1 98 ? 26.645 1.805 -7.194 1.00 86.19 98 PHE A O 1
ATOM 718 N N . CYS A 1 99 ? 26.955 1.762 -9.407 1.00 86.31 99 CYS A N 1
ATOM 719 C CA . CYS A 1 99 ? 25.534 1.799 -9.771 1.00 86.31 99 CYS A CA 1
ATOM 720 C C . CYS A 1 99 ? 24.868 0.406 -9.783 1.00 86.31 99 CYS A C 1
ATOM 722 O O . CYS A 1 99 ? 23.800 0.218 -10.380 1.00 86.31 99 CYS A O 1
ATOM 724 N N . GLN A 1 100 ? 25.495 -0.601 -9.170 1.00 87.00 100 GLN A N 1
ATOM 725 C CA . GLN A 1 100 ? 24.889 -1.913 -8.944 1.00 87.00 100 GLN A CA 1
ATOM 726 C C . GLN A 1 100 ? 23.988 -1.909 -7.703 1.00 87.00 100 GLN A C 1
ATOM 728 O O . GLN A 1 100 ? 24.145 -1.091 -6.800 1.00 87.00 100 GLN A O 1
ATOM 733 N N . LYS A 1 101 ? 23.047 -2.862 -7.640 1.00 86.50 101 LYS A N 1
ATOM 734 C CA . LYS A 1 101 ? 22.056 -2.956 -6.554 1.00 86.50 101 LYS A CA 1
ATOM 735 C C . LYS A 1 101 ? 22.703 -2.965 -5.166 1.00 86.50 101 LYS A C 1
ATOM 737 O O . LYS A 1 101 ? 22.255 -2.233 -4.297 1.00 86.50 101 LYS A O 1
ATOM 742 N N . GLY A 1 102 ? 23.737 -3.786 -4.966 1.00 90.56 102 GLY A N 1
ATOM 743 C CA . GLY A 1 102 ? 24.387 -3.963 -3.662 1.00 90.56 102 GLY A CA 1
ATOM 744 C C . GLY A 1 102 ? 24.956 -2.657 -3.096 1.00 90.56 102 GLY A C 1
ATOM 745 O O . GLY A 1 102 ? 24.489 -2.216 -2.048 1.00 90.56 102 GLY A O 1
ATOM 746 N N . PRO A 1 103 ? 25.904 -2.000 -3.794 1.00 91.62 103 PRO A N 1
ATOM 747 C CA . PRO A 1 103 ? 26.471 -0.731 -3.343 1.00 91.62 103 PRO A CA 1
ATOM 748 C C . PRO A 1 103 ? 25.421 0.370 -3.154 1.00 91.62 103 PRO A C 1
ATOM 750 O O . PRO A 1 103 ? 25.418 1.033 -2.119 1.00 91.62 103 PRO A O 1
ATOM 753 N N . VAL A 1 104 ? 24.486 0.521 -4.103 1.00 92.25 104 VAL A N 1
ATOM 754 C CA . VAL A 1 104 ? 23.401 1.514 -4.008 1.00 92.25 104 VAL A CA 1
ATOM 755 C C . VAL A 1 104 ? 22.531 1.262 -2.780 1.00 92.25 104 VAL A C 1
ATOM 757 O O . VAL A 1 104 ? 22.201 2.204 -2.066 1.00 92.25 104 VAL A O 1
ATOM 760 N N . LEU A 1 105 ? 22.184 0.003 -2.504 1.00 93.06 105 LEU A N 1
ATOM 761 C CA . LEU A 1 105 ? 21.380 -0.364 -1.345 1.00 93.06 105 LEU A CA 1
ATOM 762 C C . LEU A 1 105 ? 22.113 -0.080 -0.033 1.00 93.06 105 LEU A C 1
ATOM 764 O O . LEU A 1 105 ? 21.491 0.433 0.888 1.00 93.06 105 LEU A O 1
ATOM 768 N N . VAL A 1 106 ? 23.413 -0.375 0.055 1.00 93.06 106 VAL A N 1
ATOM 769 C CA . VAL A 1 106 ? 24.213 -0.081 1.256 1.00 93.06 106 VAL A CA 1
ATOM 770 C C . VAL A 1 106 ? 24.262 1.421 1.512 1.00 93.06 106 VAL A C 1
ATOM 772 O O . VAL A 1 106 ? 24.007 1.839 2.636 1.00 93.06 106 VAL A O 1
ATOM 775 N N . VAL A 1 107 ? 24.526 2.227 0.479 1.00 93.06 107 VAL A N 1
ATOM 776 C CA . VAL A 1 107 ? 24.555 3.696 0.587 1.00 93.06 107 VAL A CA 1
ATOM 777 C C . VAL A 1 107 ? 23.179 4.248 0.954 1.00 93.06 107 VAL A C 1
ATOM 779 O O . VAL A 1 107 ? 23.065 5.077 1.849 1.00 93.06 107 VAL A O 1
ATOM 782 N N . LEU A 1 108 ? 22.114 3.771 0.309 1.00 92.81 108 LEU A N 1
ATOM 783 C CA . LEU A 1 108 ? 20.749 4.175 0.635 1.00 92.81 108 LEU A CA 1
ATOM 784 C C . LEU A 1 108 ? 20.392 3.807 2.082 1.00 92.81 108 LEU A C 1
ATOM 786 O O . LEU A 1 108 ? 19.818 4.618 2.808 1.00 92.81 108 LEU A O 1
ATOM 790 N N . ALA A 1 109 ? 20.737 2.594 2.512 1.00 92.75 109 ALA A N 1
ATOM 791 C CA . ALA A 1 109 ? 20.450 2.115 3.853 1.00 92.75 109 ALA A CA 1
ATOM 792 C C . ALA A 1 109 ? 21.198 2.926 4.915 1.00 92.75 109 ALA A C 1
ATOM 794 O O . ALA A 1 109 ? 20.581 3.345 5.888 1.00 92.75 109 ALA A O 1
ATOM 795 N N . SER A 1 110 ? 22.492 3.186 4.726 1.00 93.56 110 SER A N 1
ATOM 796 C CA . SER A 1 110 ? 23.314 3.889 5.714 1.00 93.56 110 SER A CA 1
ATOM 797 C C . SER A 1 110 ? 23.084 5.400 5.727 1.00 93.56 110 SER A C 1
ATOM 799 O O . SER A 1 110 ? 23.025 5.991 6.801 1.00 93.56 110 SER A O 1
ATOM 801 N N . CYS A 1 111 ? 22.933 6.032 4.560 1.00 94.00 111 CYS A N 1
ATOM 802 C CA . CYS A 1 111 ? 22.864 7.489 4.445 1.00 94.00 111 CYS A CA 1
ATOM 803 C C . CYS A 1 111 ? 21.438 8.050 4.456 1.00 94.00 111 CYS A C 1
ATOM 805 O O . CYS A 1 111 ? 21.277 9.241 4.705 1.00 94.00 111 CYS A O 1
ATOM 807 N N . VAL A 1 112 ? 20.415 7.237 4.167 1.00 91.75 112 VAL A N 1
ATOM 808 C CA . VAL A 1 112 ? 19.022 7.710 4.069 1.00 91.75 112 VAL A CA 1
ATOM 809 C C . VAL A 1 112 ? 18.102 6.953 5.018 1.00 91.75 112 VAL A C 1
ATOM 811 O O . VAL A 1 112 ? 17.469 7.576 5.862 1.00 91.75 112 VAL A O 1
ATOM 814 N N . LEU A 1 113 ? 18.025 5.622 4.918 1.00 90.94 113 LEU A N 1
ATOM 815 C CA . LEU A 1 113 ? 17.045 4.852 5.696 1.00 90.94 113 LEU A CA 1
ATOM 816 C C . LEU A 1 113 ? 17.392 4.811 7.185 1.00 90.94 113 LEU A C 1
ATOM 818 O O . LEU A 1 113 ? 16.526 5.068 8.009 1.00 90.94 113 LEU A O 1
ATOM 822 N N . LEU A 1 114 ? 18.647 4.534 7.544 1.00 91.94 114 LEU A N 1
ATOM 823 C CA . LEU A 1 114 ? 19.092 4.481 8.935 1.00 91.94 114 LEU A CA 1
ATOM 824 C C . LEU A 1 114 ? 18.871 5.803 9.689 1.00 91.94 114 LEU A C 1
ATOM 826 O O . LEU A 1 114 ? 18.236 5.749 10.741 1.00 91.94 114 LEU A O 1
ATOM 830 N N . PRO A 1 115 ? 19.318 6.981 9.202 1.00 91.06 115 PRO A N 1
ATOM 831 C CA . PRO A 1 115 ? 19.059 8.230 9.915 1.00 91.06 115 PRO A CA 1
ATOM 832 C C . PRO A 1 115 ? 17.563 8.538 10.008 1.00 91.06 115 PRO A C 1
ATOM 834 O O . PRO A 1 115 ? 17.128 9.108 11.004 1.00 91.06 115 PRO A O 1
ATOM 837 N N . LEU A 1 116 ? 16.768 8.118 9.017 1.00 88.19 116 LEU A N 1
ATOM 838 C CA . LEU A 1 116 ? 15.319 8.267 9.066 1.00 88.19 116 LEU A CA 1
ATOM 839 C C . LEU A 1 116 ? 14.692 7.376 10.147 1.00 88.19 116 LEU A C 1
ATOM 841 O O . LEU A 1 116 ? 13.868 7.850 10.918 1.00 88.19 116 LEU A O 1
ATOM 845 N N . CYS A 1 117 ? 15.121 6.117 10.253 1.00 86.25 117 CYS A N 1
ATOM 846 C CA . CYS A 1 117 ? 14.670 5.180 11.285 1.00 86.25 117 CYS A CA 1
ATOM 847 C C . CYS A 1 117 ? 15.076 5.594 12.708 1.00 86.25 117 CYS A C 1
ATOM 849 O O . CYS A 1 117 ? 14.471 5.125 13.666 1.00 86.25 117 CYS A O 1
ATOM 851 N N . LEU A 1 118 ? 16.100 6.441 12.852 1.00 90.25 118 LEU A N 1
ATOM 852 C CA . LEU A 1 118 ? 16.545 6.985 14.137 1.00 90.25 118 LEU A CA 1
ATOM 853 C C . LEU A 1 118 ? 15.805 8.273 14.534 1.00 90.25 118 LEU A C 1
ATOM 855 O O . LEU A 1 118 ? 16.073 8.812 15.606 1.00 90.25 118 LEU A O 1
ATOM 859 N N . GLN A 1 119 ? 14.895 8.789 13.700 1.00 89.62 119 GLN A N 1
ATOM 860 C CA . GLN A 1 119 ? 14.089 9.949 14.071 1.00 89.62 119 GLN A CA 1
ATOM 861 C C . GLN A 1 119 ? 12.963 9.552 15.027 1.00 89.62 119 GLN A C 1
ATOM 863 O O . GLN A 1 119 ? 12.169 8.663 14.739 1.00 89.62 119 GLN A O 1
ATOM 868 N N . GLU A 1 120 ? 12.857 10.272 16.143 1.00 82.19 120 GLU A N 1
ATOM 869 C CA . GLU A 1 120 ? 11.784 10.074 17.127 1.00 82.19 120 GLU A CA 1
ATOM 870 C C . GLU A 1 120 ? 10.429 10.608 16.641 1.00 82.19 120 GLU A C 1
ATOM 872 O O . GLU A 1 120 ? 9.380 10.140 17.080 1.00 82.19 120 GLU A O 1
ATOM 877 N N . ASN A 1 121 ? 10.434 11.589 15.732 1.00 81.75 121 ASN A N 1
ATOM 878 C CA . ASN A 1 121 ? 9.222 12.226 15.231 1.00 81.75 121 ASN A CA 1
ATOM 879 C C . ASN A 1 121 ? 9.195 12.261 13.699 1.00 81.75 121 ASN A C 1
ATOM 881 O O . ASN A 1 121 ? 10.040 12.883 13.056 1.00 81.75 121 ASN A O 1
ATOM 885 N N . PHE A 1 122 ? 8.159 11.648 13.125 1.00 76.75 122 PHE A N 1
ATOM 886 C CA . PHE A 1 122 ? 7.928 11.581 11.684 1.00 76.75 122 PHE A CA 1
ATOM 887 C C . PHE A 1 122 ? 6.991 12.678 11.151 1.00 76.75 122 PHE A C 1
ATOM 889 O O . PHE A 1 122 ? 6.619 12.645 9.981 1.00 76.75 122 PHE A O 1
ATOM 896 N N . ALA A 1 123 ? 6.610 13.677 11.955 1.00 80.19 123 ALA A N 1
ATOM 897 C CA . ALA A 1 123 ? 5.693 14.745 11.537 1.00 80.19 123 ALA A CA 1
ATOM 898 C C . ALA A 1 123 ? 6.170 15.482 10.269 1.00 80.19 123 ALA A C 1
ATOM 900 O O . ALA A 1 123 ? 5.360 15.806 9.395 1.00 80.19 123 ALA A O 1
ATOM 901 N N . ASN A 1 124 ? 7.487 15.662 10.109 1.00 77.81 124 ASN A N 1
ATOM 902 C CA . ASN A 1 124 ? 8.084 16.273 8.915 1.00 77.81 124 ASN A CA 1
ATOM 903 C C . ASN A 1 124 ? 7.942 15.412 7.639 1.00 77.81 124 ASN A C 1
ATOM 905 O O . ASN A 1 124 ? 8.081 15.936 6.535 1.00 77.81 124 ASN A O 1
ATOM 909 N N . LEU A 1 125 ? 7.608 14.119 7.754 1.00 81.19 125 LEU A N 1
ATOM 910 C CA . LEU A 1 125 ? 7.321 13.230 6.618 1.00 81.19 125 LEU A CA 1
ATOM 911 C C . LEU A 1 125 ? 5.862 13.265 6.148 1.00 81.19 125 LEU A C 1
ATOM 913 O O . LEU A 1 125 ? 5.507 12.630 5.152 1.00 81.19 125 LEU A O 1
ATOM 917 N N . SER A 1 126 ? 4.991 14.027 6.804 1.00 81.94 126 SER A N 1
ATOM 918 C CA . SER A 1 126 ? 3.635 14.242 6.283 1.00 81.94 126 SER A CA 1
ATOM 919 C C . SER A 1 126 ? 3.667 14.819 4.856 1.00 81.94 126 SER A C 1
ATOM 921 O O . SER A 1 126 ? 2.932 14.358 3.981 1.00 81.94 126 SER A O 1
ATOM 923 N N . PHE A 1 127 ? 4.602 15.736 4.572 1.00 85.00 127 PHE A N 1
ATOM 924 C CA . PHE A 1 127 ? 4.827 16.269 3.225 1.00 85.00 127 PHE A CA 1
ATOM 925 C C . PHE A 1 127 ? 5.271 15.190 2.226 1.00 85.00 127 PHE A C 1
ATOM 927 O O . PHE A 1 127 ? 4.744 15.114 1.114 1.00 85.00 127 PHE A O 1
ATOM 934 N N . THR A 1 128 ? 6.205 14.316 2.615 1.00 86.69 128 THR A N 1
ATOM 935 C CA . THR A 1 128 ? 6.686 13.242 1.730 1.00 86.69 128 THR A CA 1
ATOM 936 C C . THR A 1 128 ? 5.604 12.196 1.461 1.00 86.69 128 THR A C 1
ATOM 938 O O . THR A 1 128 ? 5.592 11.606 0.383 1.00 86.69 128 THR A O 1
ATOM 941 N N . SER A 1 129 ? 4.638 12.029 2.368 1.00 85.88 129 SER A N 1
ATOM 942 C CA . SER A 1 129 ? 3.463 11.172 2.157 1.00 85.88 129 SER A CA 1
ATOM 943 C C . SER A 1 129 ? 2.550 11.707 1.046 1.00 85.88 129 SER A C 1
ATOM 945 O O . SER A 1 129 ? 2.110 10.942 0.187 1.00 85.88 129 SER A O 1
ATOM 947 N N . ILE A 1 130 ? 2.323 13.026 0.998 1.00 88.81 130 ILE A N 1
ATOM 948 C CA . ILE A 1 130 ? 1.575 13.673 -0.097 1.00 88.81 130 ILE A CA 1
ATOM 949 C C . ILE A 1 130 ? 2.328 13.516 -1.420 1.00 88.81 130 ILE A C 1
ATOM 951 O O . ILE A 1 130 ? 1.722 13.182 -2.439 1.00 88.81 130 ILE A O 1
ATOM 955 N N . LEU A 1 131 ? 3.651 13.702 -1.408 1.00 91.50 131 LEU A N 1
ATOM 956 C CA . LEU A 1 131 ? 4.488 13.484 -2.587 1.00 91.50 131 LEU A CA 1
ATOM 957 C C . LEU A 1 131 ? 4.417 12.027 -3.073 1.00 91.50 131 LEU A C 1
ATOM 959 O O . LEU A 1 131 ? 4.306 11.791 -4.273 1.00 91.50 131 LEU A O 1
ATOM 963 N N . GLY A 1 132 ? 4.429 11.057 -2.156 1.00 89.75 132 GLY A N 1
ATOM 964 C CA . GLY A 1 132 ? 4.266 9.637 -2.470 1.00 89.75 132 GLY A CA 1
ATOM 965 C C . GLY A 1 132 ? 2.917 9.334 -3.125 1.00 89.75 132 GLY A C 1
ATOM 966 O O . GLY A 1 132 ? 2.868 8.642 -4.142 1.00 89.75 132 GLY A O 1
ATOM 967 N N . LEU A 1 133 ? 1.831 9.917 -2.610 1.00 90.00 133 LEU A N 1
ATOM 968 C CA . LEU A 1 133 ? 0.507 9.807 -3.225 1.00 90.00 133 LEU A CA 1
ATOM 969 C C . LEU A 1 133 ? 0.477 10.442 -4.624 1.00 90.00 133 LEU A C 1
ATOM 971 O O . LEU A 1 133 ? -0.035 9.836 -5.564 1.00 90.00 133 LEU A O 1
ATOM 975 N N . ALA A 1 134 ? 1.062 11.631 -4.787 1.00 93.00 134 ALA A N 1
ATOM 976 C CA . ALA A 1 134 ? 1.163 12.294 -6.084 1.00 93.00 134 ALA A CA 1
ATOM 977 C C . ALA A 1 134 ? 1.967 11.454 -7.091 1.00 93.00 134 ALA A C 1
ATOM 979 O O . ALA A 1 134 ? 1.545 11.308 -8.238 1.00 93.00 134 ALA A O 1
ATOM 980 N N . ALA A 1 135 ? 3.075 10.844 -6.661 1.00 92.06 135 ALA A N 1
ATOM 981 C CA . ALA A 1 135 ? 3.877 9.943 -7.482 1.00 92.06 135 ALA A CA 1
ATOM 982 C C . ALA A 1 135 ? 3.100 8.678 -7.887 1.00 92.06 135 ALA A C 1
ATOM 984 O O . ALA A 1 135 ? 3.181 8.260 -9.042 1.00 92.06 135 ALA A O 1
ATOM 985 N N . ALA A 1 136 ? 2.306 8.098 -6.981 1.00 92.00 136 ALA A N 1
ATOM 986 C CA . ALA A 1 136 ? 1.440 6.958 -7.288 1.00 92.00 136 ALA A CA 1
ATOM 987 C C . ALA A 1 136 ? 0.354 7.322 -8.317 1.00 92.00 136 ALA A C 1
ATOM 989 O O . ALA A 1 136 ? 0.153 6.592 -9.290 1.00 92.00 136 ALA A O 1
ATOM 990 N N . CYS A 1 137 ? -0.299 8.478 -8.154 1.00 93.50 137 CYS A N 1
ATOM 991 C CA . CYS A 1 137 ? -1.267 9.002 -9.121 1.00 93.50 137 CYS A CA 1
ATOM 992 C C . CYS A 1 137 ? -0.622 9.281 -10.485 1.00 93.50 137 CYS A C 1
ATOM 994 O O . CYS A 1 137 ? -1.182 8.907 -11.517 1.00 93.50 137 CYS A O 1
ATOM 996 N N . TYR A 1 138 ? 0.568 9.890 -10.499 1.00 95.12 138 TYR A N 1
ATOM 997 C CA . TYR A 1 138 ? 1.343 10.125 -11.716 1.00 95.12 138 TYR A CA 1
ATOM 998 C C . TYR A 1 138 ? 1.677 8.812 -12.425 1.00 95.12 138 TYR A C 1
ATOM 1000 O O . TYR A 1 138 ? 1.439 8.695 -13.624 1.00 95.12 138 TYR A O 1
ATOM 1008 N N . LEU A 1 139 ? 2.171 7.805 -11.698 1.00 92.62 139 LEU A N 1
ATOM 1009 C CA . LEU A 1 139 ? 2.493 6.498 -12.268 1.00 92.62 139 LEU A CA 1
ATOM 1010 C C . LEU A 1 139 ? 1.254 5.838 -12.883 1.00 92.62 139 LEU A C 1
ATOM 1012 O O . LEU A 1 139 ? 1.322 5.349 -14.009 1.00 92.62 139 LEU A O 1
ATOM 1016 N N . ALA A 1 140 ? 0.118 5.863 -12.183 1.00 93.44 140 ALA A N 1
ATOM 1017 C CA . ALA A 1 140 ? -1.132 5.321 -12.705 1.00 93.44 140 ALA A CA 1
ATOM 1018 C C . ALA A 1 140 ? -1.579 6.045 -13.983 1.00 93.44 140 ALA A C 1
ATOM 1020 O O . ALA A 1 140 ? -1.864 5.399 -14.993 1.00 93.44 140 ALA A O 1
ATOM 1021 N N . GLY A 1 141 ? -1.569 7.380 -13.974 1.00 94.00 141 GLY A N 1
ATOM 1022 C CA . GLY A 1 141 ? -1.892 8.194 -15.146 1.00 94.00 141 GLY A CA 1
ATOM 1023 C C . GLY A 1 141 ? -0.941 7.946 -16.317 1.00 94.00 141 GLY A C 1
ATOM 1024 O O . GLY A 1 141 ? -1.390 7.805 -17.452 1.00 94.00 141 GLY A O 1
ATOM 1025 N N . PHE A 1 142 ? 0.357 7.814 -16.048 1.00 94.06 142 PHE A N 1
ATOM 1026 C CA . PHE A 1 142 ? 1.371 7.527 -17.058 1.00 94.06 142 PHE A CA 1
ATOM 1027 C C . PHE A 1 142 ? 1.153 6.157 -17.711 1.00 94.06 142 PHE A C 1
ATOM 1029 O O . PHE A 1 142 ? 1.194 6.055 -18.935 1.00 94.06 142 PHE A O 1
ATOM 1036 N N . VAL A 1 143 ? 0.857 5.114 -16.928 1.00 91.44 143 VAL A N 1
ATOM 1037 C CA . VAL A 1 143 ? 0.532 3.778 -17.463 1.00 91.44 143 VAL A CA 1
ATOM 1038 C C . VAL A 1 143 ? -0.734 3.824 -18.322 1.00 91.44 143 VAL A C 1
ATOM 1040 O O . VAL A 1 143 ? -0.755 3.251 -19.411 1.00 91.44 143 VAL A O 1
ATOM 1043 N N . VAL A 1 144 ? -1.774 4.537 -17.879 1.00 91.56 144 VAL A N 1
ATOM 1044 C CA . VAL A 1 144 ? -3.005 4.723 -18.664 1.00 91.56 144 VAL A CA 1
ATOM 1045 C C . VAL A 1 144 ? -2.708 5.451 -19.972 1.00 91.56 144 VAL A C 1
ATOM 1047 O O . VAL A 1 144 ? -3.110 4.975 -21.032 1.00 91.56 144 VAL A O 1
ATOM 1050 N N . TRP A 1 145 ? -1.958 6.549 -19.932 1.00 93.88 145 TRP A N 1
ATOM 1051 C CA . TRP A 1 145 ? -1.569 7.294 -21.127 1.00 93.88 145 TRP A CA 1
ATOM 1052 C C . TRP A 1 145 ? -0.797 6.420 -22.126 1.00 93.88 145 TRP A C 1
ATOM 1054 O O . TRP A 1 145 ? -1.172 6.361 -23.297 1.00 93.88 145 TRP A O 1
ATOM 1064 N N . ARG A 1 146 ? 0.185 5.640 -21.652 1.00 89.25 146 ARG A N 1
ATOM 1065 C CA . ARG A 1 146 ? 0.939 4.671 -22.473 1.00 89.25 146 ARG A CA 1
ATOM 1066 C C . ARG A 1 146 ? 0.101 3.523 -23.040 1.00 89.25 146 ARG A C 1
ATOM 1068 O O . ARG A 1 146 ? 0.496 2.885 -24.011 1.00 89.25 146 ARG A O 1
ATOM 1075 N N . SER A 1 147 ? -1.040 3.215 -22.431 1.00 87.00 147 SER A N 1
ATOM 1076 C CA . SER A 1 147 ? -1.963 2.225 -22.995 1.00 87.00 147 SER A CA 1
ATOM 1077 C C . SER A 1 147 ? -2.763 2.786 -24.174 1.00 87.00 147 SER A C 1
ATOM 1079 O O . SER A 1 147 ? -3.166 2.034 -25.058 1.00 87.00 147 SER A O 1
ATOM 1081 N N . VAL A 1 148 ? -2.971 4.106 -24.209 1.00 90.06 148 VAL A N 1
ATOM 1082 C CA . VAL A 1 148 ? -3.748 4.793 -25.251 1.00 90.06 148 VAL A CA 1
ATOM 1083 C C . VAL A 1 148 ? -2.856 5.279 -26.397 1.00 90.06 148 VAL A C 1
ATOM 1085 O O . VAL A 1 148 ? -3.306 5.292 -27.538 1.00 90.06 148 VAL A O 1
ATOM 1088 N N . ASP A 1 149 ? -1.587 5.610 -26.134 1.00 90.56 149 ASP A N 1
ATOM 1089 C CA . ASP A 1 149 ? -0.621 6.022 -27.170 1.00 90.56 149 ASP A CA 1
ATOM 1090 C C . ASP A 1 149 ? -0.164 4.872 -28.100 1.00 90.56 149 ASP A C 1
ATOM 1092 O O . ASP A 1 149 ? 0.576 5.094 -29.057 1.00 90.56 149 ASP A O 1
ATOM 1096 N N . GLY A 1 150 ? -0.608 3.640 -27.830 1.00 83.12 150 GLY A N 1
ATOM 1097 C CA . GLY A 1 150 ? -0.307 2.451 -28.625 1.00 83.12 150 GLY A CA 1
ATOM 1098 C C . GLY A 1 150 ? 1.020 1.764 -28.288 1.00 83.12 150 GLY A C 1
ATOM 1099 O O . GLY A 1 150 ? 1.363 0.760 -28.912 1.00 83.12 150 GLY A O 1
ATOM 1100 N N . SER A 1 151 ? 1.758 2.229 -27.280 1.00 86.12 151 SER A N 1
ATOM 1101 C CA . SER A 1 151 ? 3.074 1.685 -26.916 1.00 86.12 151 SER A CA 1
ATOM 1102 C C . SER A 1 151 ? 3.056 0.236 -26.440 1.00 86.12 151 SER A C 1
ATOM 1104 O O . SER A 1 151 ? 4.073 -0.458 -26.561 1.00 86.12 151 SER A O 1
ATOM 1106 N N . TYR A 1 152 ? 1.925 -0.199 -25.883 1.00 83.38 152 TYR A N 1
ATOM 1107 C CA . TYR A 1 152 ? 1.688 -1.575 -25.442 1.00 83.38 152 TYR A CA 1
ATOM 1108 C C . TYR A 1 152 ? 1.003 -2.448 -26.504 1.00 83.38 152 TYR A C 1
ATOM 1110 O O . TYR A 1 152 ? 0.952 -3.660 -26.333 1.00 83.38 152 TYR A O 1
ATOM 1118 N N . LEU A 1 153 ? 0.543 -1.882 -27.628 1.00 82.06 153 LEU A N 1
ATOM 1119 C CA . LEU A 1 153 ? -0.119 -2.638 -28.698 1.00 82.06 153 LEU A CA 1
ATOM 1120 C C . LEU A 1 153 ? 0.885 -3.409 -29.567 1.00 82.06 153 LEU A C 1
ATOM 1122 O O . LEU A 1 153 ? 2.083 -3.138 -29.557 1.00 82.06 153 LEU A O 1
ATOM 1126 N N . ARG A 1 154 ? 0.397 -4.365 -30.372 1.00 79.00 154 ARG A N 1
ATOM 1127 C CA . ARG A 1 154 ? 1.225 -5.119 -31.336 1.00 79.00 154 ARG A CA 1
ATOM 1128 C C . ARG A 1 154 ? 1.993 -4.162 -32.255 1.00 79.00 154 ARG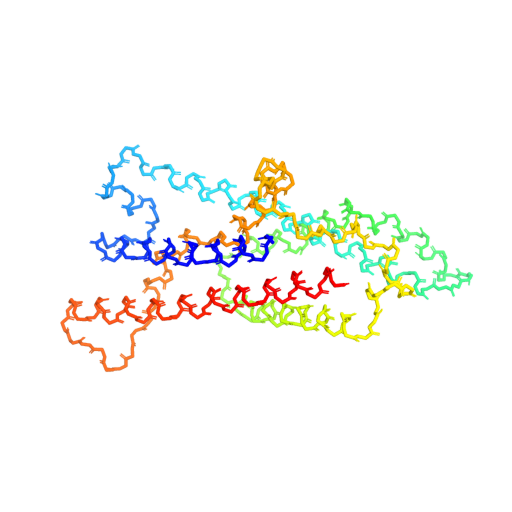 A C 1
ATOM 1130 O O . ARG A 1 154 ? 1.380 -3.389 -32.980 1.00 79.00 154 ARG A O 1
ATOM 1137 N N . GLY A 1 155 ? 3.324 -4.251 -32.239 1.00 79.56 155 GLY A N 1
ATOM 1138 C CA . GLY A 1 155 ? 4.218 -3.346 -32.979 1.00 79.56 155 GLY A CA 1
ATOM 1139 C C . GLY A 1 155 ? 4.695 -2.122 -32.184 1.00 79.56 155 GLY A C 1
ATOM 1140 O O . GLY A 1 155 ? 5.574 -1.406 -32.653 1.00 79.56 155 GLY A O 1
ATOM 1141 N N . GLY A 1 156 ? 4.173 -1.904 -30.975 1.00 82.25 156 GLY A N 1
ATOM 1142 C CA . GLY A 1 156 ? 4.608 -0.855 -30.057 1.00 82.25 156 GLY A CA 1
ATOM 1143 C C . GLY A 1 156 ? 5.962 -1.146 -29.402 1.00 82.25 156 GLY A C 1
ATOM 1144 O O . GLY A 1 156 ? 6.384 -2.298 -29.263 1.00 82.25 156 GLY A O 1
ATOM 1145 N N . GLN A 1 157 ? 6.637 -0.082 -28.954 1.00 83.19 157 GLN A N 1
ATOM 1146 C CA . GLN A 1 157 ? 8.002 -0.123 -28.405 1.00 83.19 157 GLN A CA 1
ATOM 1147 C C . GLN A 1 157 ? 8.167 -1.103 -27.233 1.00 83.19 157 GLN A C 1
ATOM 1149 O O . GLN A 1 157 ? 9.240 -1.681 -27.046 1.00 83.19 157 GLN A O 1
ATOM 1154 N N . PHE A 1 158 ? 7.112 -1.294 -26.438 1.00 81.38 158 PHE A N 1
ATOM 1155 C CA . PHE A 1 158 ? 7.149 -2.130 -25.240 1.00 81.38 158 PHE A CA 1
ATOM 1156 C C . PHE A 1 158 ? 6.400 -3.454 -25.392 1.00 81.38 158 PHE A C 1
ATOM 1158 O O . PHE A 1 158 ? 6.433 -4.265 -24.470 1.00 81.38 158 PHE A O 1
ATOM 1165 N N . PHE A 1 159 ? 5.819 -3.734 -26.563 1.00 79.62 159 PHE A N 1
ATOM 1166 C CA . PHE A 1 159 ? 5.082 -4.974 -26.817 1.00 79.62 159 PHE A CA 1
ATOM 1167 C C . PHE A 1 159 ? 5.951 -6.221 -26.614 1.00 79.62 159 PHE A C 1
ATOM 1169 O O . PHE A 1 159 ? 5.563 -7.145 -25.907 1.00 79.62 159 PHE A O 1
ATOM 1176 N N . ALA A 1 160 ? 7.171 -6.216 -27.162 1.00 75.31 160 ALA A N 1
ATOM 1177 C CA . ALA A 1 160 ? 8.109 -7.338 -27.052 1.00 75.31 160 ALA A CA 1
ATOM 1178 C C . ALA A 1 160 ? 8.657 -7.552 -25.628 1.00 75.31 160 ALA A C 1
ATOM 1180 O O . ALA A 1 160 ? 9.196 -8.614 -25.329 1.00 75.31 160 ALA A O 1
ATOM 1181 N N . ARG A 1 161 ? 8.540 -6.542 -24.756 1.00 73.38 161 ARG A N 1
ATOM 1182 C CA . ARG A 1 161 ? 8.960 -6.606 -23.348 1.00 73.38 161 ARG A CA 1
ATOM 1183 C C . ARG A 1 161 ? 7.797 -6.903 -22.402 1.00 73.38 161 ARG A C 1
ATOM 1185 O O . ARG A 1 161 ? 8.039 -7.061 -21.208 1.00 73.38 161 ARG A O 1
ATOM 1192 N N . SER A 1 162 ? 6.564 -6.979 -22.909 1.00 65.88 162 SER A N 1
ATOM 1193 C CA . SER A 1 162 ? 5.408 -7.372 -22.110 1.00 65.88 162 SER A CA 1
ATOM 1194 C C . SER A 1 162 ? 5.540 -8.855 -21.745 1.00 65.88 162 SER A C 1
ATOM 1196 O O . SER A 1 162 ? 5.605 -9.699 -22.642 1.00 65.88 162 SER A O 1
ATOM 1198 N N . PRO A 1 163 ? 5.627 -9.206 -20.449 1.00 57.75 163 PRO A N 1
ATOM 1199 C CA . PRO A 1 163 ? 6.021 -10.548 -20.035 1.00 57.75 163 PRO A CA 1
ATOM 1200 C C . PRO A 1 163 ? 4.988 -11.643 -20.342 1.00 57.75 163 PRO A C 1
ATOM 1202 O O . PRO A 1 163 ? 5.295 -12.817 -20.148 1.00 57.75 163 PRO A O 1
ATOM 1205 N N . LEU A 1 164 ? 3.779 -11.325 -20.817 1.00 56.22 164 LEU A N 1
ATOM 1206 C CA . LEU A 1 164 ? 2.731 -12.319 -21.048 1.00 56.22 164 LEU A CA 1
ATOM 1207 C C . LEU A 1 164 ? 1.807 -11.918 -22.206 1.00 56.22 164 LEU A C 1
ATOM 1209 O O . LEU A 1 164 ? 1.377 -10.771 -22.304 1.00 56.22 164 LEU A O 1
ATOM 1213 N N . LYS A 1 165 ? 1.400 -12.904 -23.023 1.00 54.88 165 LYS A N 1
ATOM 1214 C CA . LYS A 1 165 ? 0.108 -12.818 -23.724 1.00 54.88 165 LYS A CA 1
ATOM 1215 C C . LYS A 1 165 ? -0.953 -12.580 -22.640 1.00 54.88 165 LYS A C 1
ATOM 1217 O O . LYS A 1 165 ? -0.919 -13.323 -21.654 1.00 54.88 165 LYS A O 1
ATOM 1222 N N . PRO A 1 166 ? -1.861 -11.594 -22.775 1.00 53.91 166 PRO A N 1
ATOM 1223 C CA . PRO A 1 166 ? -2.944 -11.436 -21.815 1.00 53.91 166 PRO A CA 1
ATOM 1224 C C . PRO A 1 166 ? -3.617 -12.796 -21.675 1.00 53.91 166 PRO A C 1
ATOM 1226 O O . PRO A 1 166 ? -3.934 -13.425 -22.687 1.00 53.91 166 PRO A O 1
ATOM 1229 N N . LEU A 1 167 ? -3.740 -13.287 -20.438 1.00 50.66 167 LEU A N 1
ATOM 1230 C CA . LEU A 1 167 ? -4.543 -14.468 -20.147 1.00 50.66 167 LEU A CA 1
ATOM 1231 C C . LEU A 1 167 ? -5.936 -14.144 -20.681 1.00 50.66 167 LEU A C 1
ATOM 1233 O O . LEU A 1 167 ? -6.682 -13.370 -20.076 1.00 50.66 167 LEU A O 1
ATOM 1237 N N . SER A 1 168 ? -6.232 -14.667 -21.873 1.00 52.34 168 SER A N 1
ATOM 1238 C CA . SER A 1 168 ? -7.563 -14.663 -22.453 1.00 52.34 168 SER A CA 1
ATOM 1239 C C . SER A 1 168 ? -8.507 -15.145 -21.370 1.00 52.34 168 SER A C 1
ATOM 1241 O O . SER A 1 168 ? -8.140 -16.048 -20.623 1.00 52.34 168 SER A O 1
ATOM 1243 N N . LEU A 1 169 ? -9.669 -14.501 -21.252 1.00 52.19 169 LEU A N 1
ATOM 1244 C CA . LEU A 1 169 ? -10.716 -14.857 -20.298 1.00 52.19 169 LEU A CA 1
ATOM 1245 C C . LEU A 1 169 ? -10.877 -16.384 -20.267 1.00 52.19 169 LEU A C 1
ATOM 1247 O O . LEU A 1 169 ? -11.501 -16.949 -21.160 1.00 52.19 169 LEU A O 1
ATOM 1251 N N . VAL A 1 170 ? -10.259 -17.038 -19.279 1.00 54.12 170 VAL A N 1
ATOM 1252 C CA . VAL A 1 170 ? -10.373 -18.484 -19.108 1.00 54.12 170 VAL A CA 1
ATOM 1253 C C . VAL A 1 170 ? -11.845 -18.729 -18.784 1.00 54.12 170 VAL A C 1
ATOM 1255 O O . VAL A 1 170 ? -12.362 -18.097 -17.850 1.00 54.12 170 VAL A O 1
ATOM 1258 N N . PRO A 1 171 ? -12.567 -19.534 -19.580 1.00 54.59 171 PRO A N 1
ATOM 1259 C CA . PRO A 1 171 ? -13.971 -19.791 -19.325 1.00 54.59 171 PRO A CA 1
ATOM 1260 C C . PRO A 1 171 ? -14.131 -20.392 -17.925 1.00 54.59 171 PRO A C 1
ATOM 1262 O O . PRO A 1 171 ? -13.371 -21.261 -17.513 1.00 54.59 171 PRO A O 1
ATOM 1265 N N . ALA A 1 172 ? -15.151 -19.946 -17.187 1.00 55.16 172 ALA A N 1
ATOM 1266 C CA . ALA A 1 172 ? -15.366 -20.302 -15.778 1.00 55.16 172 ALA A CA 1
ATOM 1267 C C . ALA A 1 172 ? -15.468 -21.821 -15.495 1.00 55.16 172 ALA A C 1
ATOM 1269 O O . ALA A 1 172 ? -15.413 -22.232 -14.341 1.00 55.16 172 ALA A O 1
ATOM 1270 N N . ARG A 1 173 ? -15.605 -22.659 -16.533 1.00 55.06 173 ARG A N 1
ATOM 1271 C CA . ARG A 1 173 ? -15.606 -24.128 -16.439 1.00 55.06 173 ARG A CA 1
ATOM 1272 C C . ARG A 1 173 ? -14.222 -24.727 -16.147 1.00 55.06 173 ARG A C 1
ATOM 1274 O O . ARG A 1 173 ? -14.160 -25.870 -15.716 1.00 55.06 173 ARG A O 1
ATOM 1281 N N . GLU A 1 174 ? -13.145 -23.959 -16.297 1.00 64.06 174 GLU A N 1
ATOM 1282 C CA . GLU A 1 174 ? -11.761 -24.360 -15.997 1.00 64.06 174 GLU A CA 1
ATOM 1283 C C . GLU A 1 174 ? -11.275 -23.732 -14.678 1.00 64.06 174 GLU A C 1
ATOM 1285 O O . GLU A 1 174 ? -10.179 -23.187 -14.568 1.00 64.06 174 GLU A O 1
ATOM 1290 N N . LEU A 1 175 ? -12.109 -23.780 -13.635 1.00 56.56 175 LEU A N 1
ATOM 1291 C CA . LEU A 1 175 ? -11.822 -23.166 -12.330 1.00 56.56 175 LEU A CA 1
ATOM 1292 C C . LEU A 1 175 ? -10.523 -23.702 -11.681 1.00 56.56 175 LEU A C 1
ATOM 1294 O O . LEU A 1 175 ? -9.867 -22.990 -10.922 1.00 56.56 175 LEU A O 1
ATOM 1298 N N . SER A 1 176 ? -10.118 -24.931 -12.021 1.00 61.56 176 SER A N 1
ATOM 1299 C CA . SER A 1 176 ? -8.837 -25.530 -11.624 1.00 61.56 176 SER A CA 1
ATOM 1300 C C . SER A 1 176 ? -7.623 -24.882 -12.298 1.00 61.56 176 SER A C 1
ATOM 1302 O O . SER A 1 176 ? -6.556 -24.841 -11.695 1.00 61.56 176 SER A O 1
ATOM 1304 N N . GLU A 1 177 ? -7.765 -24.332 -13.509 1.00 58.06 177 GLU A N 1
ATOM 1305 C CA . GLU A 1 177 ? -6.706 -23.542 -14.160 1.00 58.06 177 GLU A CA 1
ATOM 1306 C C . GLU A 1 177 ? -6.640 -22.109 -13.615 1.00 58.06 177 GLU A C 1
ATOM 1308 O O . GLU A 1 177 ? -5.587 -21.466 -13.612 1.00 58.06 177 GLU A O 1
ATOM 1313 N N . VAL A 1 178 ? -7.771 -21.620 -13.105 1.00 60.16 178 VAL A N 1
ATOM 1314 C CA . VAL A 1 178 ? -7.923 -20.295 -12.498 1.00 60.16 178 VAL A 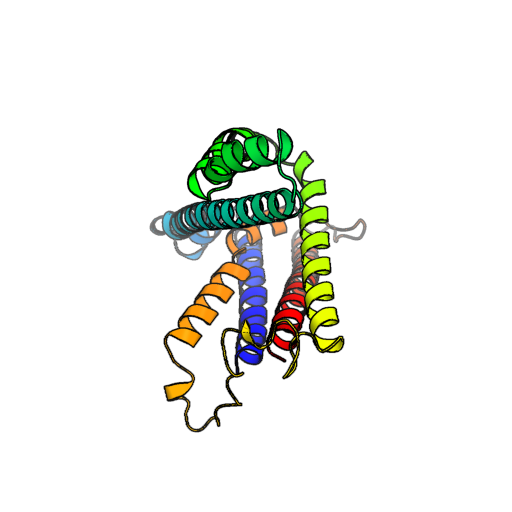CA 1
ATOM 1315 C C . VAL A 1 178 ? -7.245 -20.224 -11.117 1.00 60.16 178 VAL A C 1
ATOM 1317 O O . VAL A 1 178 ? -6.620 -19.208 -10.788 1.00 60.16 178 VAL A O 1
ATOM 1320 N N . VAL A 1 179 ? -7.284 -21.307 -10.329 1.00 68.00 179 VAL A N 1
ATOM 1321 C CA . VAL A 1 179 ? -6.528 -21.462 -9.068 1.00 68.00 179 VAL A CA 1
ATOM 1322 C C . VAL A 1 179 ? -5.153 -22.079 -9.352 1.00 68.00 179 VAL A C 1
ATOM 1324 O O . VAL A 1 179 ? -4.850 -23.211 -8.993 1.00 68.00 179 VAL A O 1
ATOM 1327 N N . ASN A 1 180 ? -4.295 -21.308 -10.017 1.00 73.88 180 ASN A N 1
ATOM 1328 C CA . ASN A 1 180 ? -2.886 -21.647 -10.223 1.00 73.88 180 ASN A CA 1
ATOM 1329 C C . ASN A 1 180 ? -2.008 -20.920 -9.181 1.00 73.88 180 ASN A C 1
ATOM 1331 O O . ASN A 1 180 ? -2.383 -19.864 -8.666 1.00 73.88 180 ASN A O 1
ATOM 1335 N N . VAL A 1 181 ? -0.801 -21.430 -8.918 1.00 79.62 181 VAL A N 1
ATOM 1336 C CA . VAL A 1 181 ? 0.261 -20.775 -8.131 1.00 79.62 181 VAL A CA 1
ATOM 1337 C C . VAL A 1 181 ? 0.421 -19.296 -8.505 1.00 79.62 181 VAL A C 1
ATOM 1339 O O . VAL A 1 181 ? 0.572 -18.457 -7.626 1.00 79.62 181 VAL A O 1
ATOM 1342 N N . ARG A 1 182 ? 0.305 -18.933 -9.790 1.00 78.88 182 ARG A N 1
ATOM 1343 C CA . ARG A 1 182 ? 0.372 -17.525 -10.238 1.00 78.88 182 ARG A CA 1
ATOM 1344 C C . ARG A 1 182 ? -0.745 -16.649 -9.659 1.00 78.88 182 ARG A C 1
ATOM 1346 O O . ARG A 1 182 ? -0.485 -15.512 -9.273 1.00 78.88 182 ARG A O 1
ATOM 1353 N N . SER A 1 183 ? -1.965 -17.176 -9.571 1.00 80.69 183 SER A N 1
ATOM 1354 C CA . SER A 1 183 ? -3.106 -16.485 -8.960 1.00 80.69 183 SER A CA 1
ATOM 1355 C C . SER A 1 183 ? -2.934 -16.361 -7.445 1.00 80.69 183 SER A C 1
ATOM 1357 O O . SER A 1 183 ? -3.300 -15.336 -6.878 1.00 80.69 183 SER A O 1
ATOM 1359 N N . LEU A 1 184 ? -2.323 -17.357 -6.793 1.00 84.69 184 LEU A N 1
ATOM 1360 C CA . LEU A 1 184 ? -1.980 -17.299 -5.366 1.00 84.69 184 LEU A CA 1
ATOM 1361 C C . LEU A 1 184 ? -0.875 -16.276 -5.080 1.00 84.69 184 LEU A C 1
ATOM 1363 O O . LEU A 1 184 ? -0.966 -15.538 -4.104 1.00 84.69 184 LEU A O 1
ATOM 1367 N N . VAL A 1 185 ? 0.132 -16.171 -5.953 1.00 86.25 185 VAL A N 1
ATOM 1368 C CA . VAL A 1 185 ? 1.159 -15.119 -5.876 1.00 86.25 185 VAL A CA 1
ATOM 1369 C C . VAL A 1 185 ? 0.526 -13.739 -6.055 1.00 86.25 185 VAL A C 1
ATOM 1371 O O . VAL A 1 185 ? 0.822 -12.826 -5.290 1.00 86.25 185 VAL A O 1
ATOM 1374 N N . LEU A 1 186 ? -0.388 -13.583 -7.017 1.00 85.56 186 LEU A N 1
ATOM 1375 C CA . LEU A 1 186 ? -1.122 -12.330 -7.199 1.00 85.56 186 LEU A CA 1
ATOM 1376 C C . LEU A 1 186 ? -1.962 -11.976 -5.964 1.00 85.56 186 LEU A C 1
ATOM 1378 O O . LEU A 1 186 ? -1.942 -10.832 -5.517 1.00 85.56 186 LEU A O 1
ATOM 1382 N N . LEU A 1 187 ? -2.665 -12.955 -5.393 1.00 87.69 187 LEU A N 1
ATOM 1383 C CA . LEU A 1 187 ? -3.448 -12.773 -4.175 1.00 87.69 187 LEU A CA 1
ATOM 1384 C C . LEU A 1 187 ? -2.561 -12.394 -2.980 1.00 87.69 187 LEU A C 1
ATOM 1386 O O . LEU A 1 187 ? -2.920 -11.501 -2.220 1.00 87.69 187 LEU A O 1
ATOM 1390 N N . SER A 1 188 ? -1.386 -13.016 -2.851 1.00 89.75 188 SER A N 1
ATOM 1391 C CA . SER A 1 188 ? -0.379 -12.655 -1.845 1.00 89.75 188 SER A CA 1
ATOM 1392 C C . SER A 1 188 ? 0.076 -11.198 -2.002 1.00 89.75 188 SER A C 1
ATOM 1394 O O . SER A 1 188 ? 0.100 -10.441 -1.031 1.00 89.75 188 SER A O 1
ATOM 1396 N N . ASN A 1 189 ? 0.323 -10.758 -3.240 1.00 90.00 189 ASN A N 1
ATOM 1397 C CA . ASN A 1 189 ? 0.665 -9.365 -3.529 1.00 90.00 189 ASN A CA 1
ATOM 1398 C C . ASN A 1 189 ? -0.475 -8.396 -3.178 1.00 90.00 189 ASN A C 1
ATOM 1400 O O . ASN A 1 189 ? -0.204 -7.314 -2.663 1.00 90.00 189 ASN A O 1
ATOM 1404 N N . PHE A 1 190 ? -1.740 -8.766 -3.406 1.00 91.31 190 PHE A N 1
ATOM 1405 C CA . PHE A 1 190 ? -2.879 -7.964 -2.942 1.00 91.31 190 PHE A CA 1
ATOM 1406 C C . PHE A 1 190 ? -2.951 -7.904 -1.417 1.00 91.31 190 PHE A C 1
ATOM 1408 O O . PHE A 1 190 ? -3.214 -6.835 -0.869 1.00 91.31 190 PHE A O 1
ATOM 1415 N N . GLY A 1 191 ? -2.654 -9.017 -0.741 1.00 89.38 191 GLY A N 1
ATOM 1416 C CA . GLY A 1 191 ? -2.506 -9.069 0.710 1.00 89.38 191 GLY A CA 1
ATOM 1417 C C . GLY A 1 191 ? -1.541 -8.008 1.215 1.00 89.38 191 GLY A C 1
ATOM 1418 O O . GLY A 1 191 ? -1.922 -7.212 2.065 1.00 89.38 191 GLY A O 1
ATOM 1419 N N . MET A 1 192 ? -0.345 -7.939 0.628 1.00 88.25 192 MET A N 1
ATOM 1420 C CA . MET A 1 192 ? 0.656 -6.918 0.958 1.00 88.25 192 MET A CA 1
ATOM 1421 C C . MET A 1 192 ? 0.204 -5.497 0.586 1.00 88.25 192 MET A C 1
ATOM 1423 O O . MET A 1 192 ? 0.427 -4.567 1.354 1.00 88.25 192 MET A O 1
ATOM 1427 N N . ALA A 1 193 ? -0.454 -5.312 -0.563 1.00 90.06 193 ALA A N 1
ATOM 1428 C CA . ALA A 1 193 ? -0.876 -3.993 -1.045 1.00 90.06 193 ALA A CA 1
ATOM 1429 C C . ALA A 1 193 ? -1.933 -3.317 -0.154 1.00 90.06 193 ALA A C 1
ATOM 1431 O O . ALA A 1 193 ? -1.973 -2.092 -0.074 1.00 90.06 193 ALA A O 1
ATOM 1432 N N . TYR A 1 194 ? -2.776 -4.102 0.523 1.00 91.19 194 TYR A N 1
ATOM 1433 C CA . TYR A 1 194 ? -3.816 -3.605 1.431 1.00 91.19 194 TYR A CA 1
ATOM 1434 C C . TYR A 1 194 ? -3.491 -3.825 2.913 1.00 91.19 194 TYR A C 1
ATOM 1436 O O . TYR A 1 194 ? -4.373 -3.747 3.772 1.00 91.19 194 TYR A O 1
ATOM 1444 N N . MET A 1 195 ? -2.228 -4.104 3.226 1.00 85.19 195 MET A N 1
ATOM 1445 C CA . MET A 1 195 ? -1.775 -4.419 4.572 1.00 85.19 195 MET A CA 1
ATOM 1446 C C . MET A 1 195 ? -1.568 -3.143 5.390 1.00 85.19 195 MET A C 1
ATOM 1448 O O . MET A 1 195 ? -0.482 -2.575 5.416 1.00 85.19 195 MET A O 1
ATOM 1452 N N . ASN A 1 196 ? -2.623 -2.680 6.063 1.00 89.38 196 ASN A N 1
ATOM 1453 C CA . ASN A 1 196 ? -2.532 -1.535 6.979 1.00 89.38 196 ASN A CA 1
ATOM 1454 C C . ASN A 1 196 ? -3.335 -1.722 8.280 1.00 89.38 196 ASN A C 1
ATOM 1456 O O . ASN A 1 196 ? -3.408 -0.821 9.107 1.00 89.38 196 ASN A O 1
ATOM 1460 N N . HIS A 1 197 ? -3.952 -2.888 8.492 1.00 91.69 197 HIS A N 1
ATOM 1461 C CA . HIS A 1 197 ? -4.917 -3.130 9.577 1.00 91.69 197 HIS A CA 1
ATOM 1462 C C . HIS A 1 197 ? -4.375 -2.881 10.985 1.00 91.69 197 HIS A C 1
ATOM 1464 O O . HIS A 1 197 ? -5.144 -2.488 11.856 1.00 91.69 197 HIS A O 1
ATOM 1470 N N . GLY A 1 198 ? -3.065 -3.031 11.199 1.00 88.50 198 GLY A N 1
ATOM 1471 C CA . GLY A 1 198 ? -2.424 -2.685 12.472 1.00 88.50 198 GLY A CA 1
ATOM 1472 C C . GLY A 1 198 ? -2.554 -1.201 12.843 1.00 88.50 198 GLY A C 1
ATOM 1473 O O . GLY A 1 198 ? -2.565 -0.873 14.024 1.00 88.50 198 GLY A O 1
ATOM 1474 N N . MET A 1 199 ? -2.731 -0.319 11.854 1.00 90.69 199 MET A N 1
ATOM 1475 C CA . MET A 1 199 ? -2.930 1.119 12.049 1.00 90.69 199 MET A CA 1
ATOM 1476 C C . MET A 1 199 ? -4.404 1.508 12.203 1.00 90.69 199 MET A C 1
ATOM 1478 O O . MET A 1 199 ? -4.704 2.683 12.416 1.00 90.69 199 MET A O 1
ATOM 1482 N N . ALA A 1 200 ? -5.348 0.567 12.103 1.00 93.50 200 ALA A N 1
ATOM 1483 C CA . ALA A 1 200 ? -6.768 0.890 12.219 1.00 93.50 200 ALA A CA 1
ATOM 1484 C C . ALA A 1 200 ? -7.141 1.467 13.606 1.00 93.50 200 ALA A C 1
ATOM 1486 O O . ALA A 1 200 ? -7.784 2.519 13.630 1.00 93.50 200 ALA A O 1
ATOM 1487 N N . PRO A 1 201 ? -6.698 0.888 14.746 1.00 93.25 201 PRO A N 1
ATOM 1488 C CA . PRO A 1 201 ? -6.953 1.467 16.068 1.00 93.25 201 PRO A CA 1
ATOM 1489 C C . PRO A 1 201 ? -6.396 2.893 16.258 1.00 93.25 201 PRO A C 1
ATOM 1491 O O . PRO A 1 201 ? -7.194 3.787 16.554 1.00 93.25 201 PRO A O 1
ATOM 1494 N N . PRO A 1 202 ? -5.098 3.182 16.012 1.00 91.81 202 PRO A N 1
ATOM 1495 C CA . PRO A 1 202 ? -4.574 4.534 16.213 1.00 91.81 202 PRO A CA 1
ATOM 1496 C C . PRO A 1 202 ? -5.200 5.550 15.248 1.00 91.81 202 PRO A C 1
ATOM 1498 O O . PRO A 1 202 ? -5.592 6.633 15.672 1.00 91.81 202 PRO A O 1
ATOM 1501 N N . THR A 1 203 ? -5.423 5.191 13.975 1.00 92.44 203 THR A N 1
ATOM 1502 C CA . THR A 1 203 ? -6.096 6.101 13.024 1.00 92.44 203 THR A CA 1
ATOM 1503 C C . THR A 1 203 ? -7.539 6.405 13.418 1.00 92.44 203 THR A C 1
ATOM 1505 O O . THR A 1 203 ? -8.030 7.507 13.171 1.00 92.44 203 THR A O 1
ATOM 1508 N N . TYR A 1 204 ? -8.240 5.451 14.038 1.00 94.12 204 TYR A N 1
ATOM 1509 C CA . TYR A 1 204 ? -9.552 5.712 14.613 1.00 94.12 204 TYR A CA 1
ATOM 1510 C C . TYR A 1 204 ? -9.435 6.684 15.784 1.00 94.12 204 TYR A C 1
ATOM 1512 O O . TYR A 1 204 ? -10.161 7.673 15.815 1.00 94.12 204 TYR A O 1
ATOM 1520 N N . GLN A 1 205 ? -8.509 6.466 16.715 1.00 91.50 205 GLN A N 1
ATOM 1521 C CA . GLN A 1 205 ? -8.327 7.329 17.884 1.00 91.50 205 GLN A CA 1
ATOM 1522 C C . GLN A 1 205 ? -7.951 8.768 17.515 1.00 91.50 205 GLN A C 1
ATOM 1524 O O . GLN A 1 205 ? -8.547 9.700 18.060 1.00 91.50 205 GLN A O 1
ATOM 1529 N N . GLU A 1 206 ? -7.074 8.955 16.534 1.00 90.81 206 GLU A N 1
ATOM 1530 C CA . GLU A 1 206 ? -6.645 10.267 16.036 1.00 90.81 206 GLU A CA 1
ATOM 1531 C C . GLU A 1 206 ? -7.727 11.002 15.229 1.00 90.81 206 GLU A C 1
ATOM 1533 O O . GLU A 1 206 ? -7.646 12.219 15.043 1.00 90.81 206 GLU A O 1
ATOM 1538 N N . LEU A 1 207 ? -8.770 10.304 14.760 1.00 92.62 207 LEU A N 1
ATOM 1539 C CA . LEU A 1 207 ? -9.823 10.926 13.964 1.00 92.62 207 LEU A CA 1
ATOM 1540 C C . LEU A 1 207 ? -10.575 11.986 14.784 1.00 92.62 207 LEU A C 1
ATOM 1542 O O . LEU A 1 207 ? -11.364 11.680 15.686 1.00 92.62 207 LEU A O 1
ATOM 1546 N N . ALA A 1 208 ? -10.369 13.249 14.415 1.00 89.56 208 ALA A N 1
ATOM 1547 C CA . ALA A 1 208 ? -11.072 14.374 15.006 1.00 89.56 208 ALA A CA 1
ATOM 1548 C C . ALA A 1 208 ? -12.561 14.364 14.628 1.00 89.56 208 ALA A C 1
ATOM 1550 O O . ALA A 1 208 ? -12.952 14.032 13.503 1.00 89.56 208 ALA A O 1
ATOM 1551 N N . LEU A 1 209 ? -13.409 14.783 15.562 1.00 89.44 209 LEU A N 1
ATOM 1552 C CA . LEU A 1 209 ? -14.813 15.092 15.295 1.00 89.44 209 LEU A CA 1
ATOM 1553 C C . LEU A 1 209 ? -14.952 16.568 14.897 1.00 89.44 209 LEU A C 1
ATOM 1555 O O . LEU A 1 209 ? -14.105 17.387 15.243 1.00 89.44 209 LEU A O 1
ATOM 1559 N N . GLY A 1 210 ? -15.982 16.886 14.109 1.00 86.44 210 GLY A N 1
ATOM 1560 C CA . GLY A 1 210 ? -16.314 18.274 13.776 1.00 86.44 210 GLY A CA 1
ATOM 1561 C C . GLY A 1 210 ? -16.874 19.040 14.985 1.00 86.44 210 GLY A C 1
ATOM 1562 O O . GLY A 1 210 ? -17.139 18.422 16.016 1.00 86.44 210 GLY A O 1
ATOM 1563 N N . PRO A 1 211 ? -17.077 20.362 14.863 1.00 85.19 211 PRO A N 1
ATOM 1564 C CA . PRO A 1 211 ? -17.634 21.190 15.937 1.00 85.19 211 PRO A CA 1
ATOM 1565 C C . PRO A 1 211 ? -19.050 20.758 16.357 1.00 85.19 211 PRO A C 1
ATOM 1567 O O . PRO A 1 211 ? -19.393 20.878 17.526 1.00 85.19 211 PRO A O 1
ATOM 1570 N N . ASP A 1 212 ? -19.824 20.165 15.446 1.00 87.94 212 ASP A N 1
ATOM 1571 C CA . ASP A 1 212 ? -21.197 19.696 15.691 1.00 87.94 212 ASP A CA 1
ATOM 1572 C C . ASP A 1 212 ? -21.263 18.281 16.304 1.00 87.94 212 ASP A C 1
ATOM 1574 O O . ASP A 1 212 ? -22.217 17.531 16.077 1.00 87.94 212 ASP A O 1
ATOM 1578 N N . ALA A 1 213 ? -20.215 17.845 17.011 1.00 88.69 213 ALA A N 1
ATOM 1579 C CA . ALA A 1 213 ? -20.208 16.517 17.617 1.00 88.69 213 ALA A CA 1
ATOM 1580 C C . ALA A 1 213 ? -21.247 16.434 18.754 1.00 88.69 213 ALA A C 1
ATOM 1582 O O . ALA A 1 213 ? -21.381 17.396 19.512 1.00 88.69 213 ALA A O 1
ATOM 1583 N N . PRO A 1 214 ? -21.935 15.289 18.929 1.00 91.00 214 PRO A N 1
ATOM 1584 C CA . PRO A 1 214 ? -22.832 15.088 20.066 1.00 91.00 214 PRO A CA 1
ATOM 1585 C C . PRO A 1 214 ? -22.124 15.336 21.404 1.00 91.00 214 PRO A C 1
ATOM 1587 O O . PRO A 1 214 ? -20.912 15.149 21.515 1.00 91.00 214 PRO A O 1
ATOM 1590 N N . ALA A 1 215 ? -22.870 15.768 22.420 1.00 88.38 215 ALA A N 1
ATOM 1591 C CA . ALA A 1 215 ? -22.311 15.996 23.753 1.00 88.38 215 ALA A CA 1
ATOM 1592 C C . ALA A 1 215 ? -22.138 14.684 24.539 1.00 88.38 215 ALA A C 1
ATOM 1594 O O . ALA A 1 215 ? -21.238 14.577 25.369 1.00 88.38 215 ALA A O 1
ATOM 1595 N N . ASP A 1 216 ? -22.985 13.691 24.267 1.00 94.25 216 ASP A N 1
ATOM 1596 C CA . ASP A 1 216 ? -22.956 12.381 24.902 1.00 94.25 216 ASP A CA 1
ATOM 1597 C C . ASP A 1 216 ? -21.853 11.485 24.319 1.00 94.25 216 ASP A C 1
ATOM 1599 O O . ASP A 1 216 ? -21.567 11.496 23.120 1.00 94.25 216 ASP A O 1
ATOM 1603 N N . GLU A 1 217 ? -21.212 10.699 25.184 1.00 89.81 217 GLU A N 1
ATOM 1604 C CA . GLU A 1 217 ? -20.065 9.861 24.820 1.00 89.81 217 GLU A CA 1
ATOM 1605 C C . GLU A 1 217 ? -20.414 8.828 23.738 1.00 89.81 217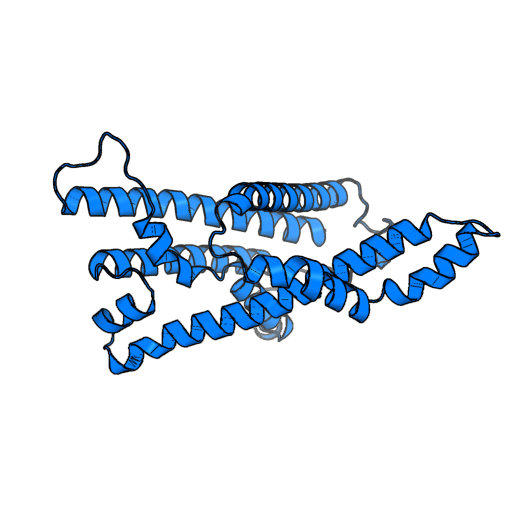 GLU A C 1
ATOM 1607 O O . GLU A 1 217 ? -19.668 8.660 22.768 1.00 89.81 217 GLU A O 1
ATOM 1612 N N . GLU A 1 218 ? -21.591 8.208 23.848 1.00 91.06 218 GLU A N 1
ATOM 1613 C CA . GLU A 1 218 ? -22.072 7.221 22.882 1.00 91.06 218 GLU A CA 1
ATOM 1614 C C . GLU A 1 218 ? -22.338 7.851 21.509 1.00 91.06 218 GLU A C 1
ATOM 1616 O O . GLU A 1 218 ? -21.880 7.346 20.480 1.00 91.06 218 GLU A O 1
ATOM 1621 N N . GLY A 1 219 ? -22.995 9.008 21.473 1.00 91.69 219 GLY A N 1
ATOM 1622 C CA . GLY A 1 219 ? -23.221 9.791 20.266 1.00 91.69 219 GLY A CA 1
ATOM 1623 C C . GLY A 1 219 ? -21.912 10.215 19.605 1.00 91.69 219 GLY A C 1
ATOM 1624 O O . GLY A 1 219 ? -21.774 10.103 18.381 1.00 91.69 219 GLY A O 1
ATOM 1625 N N . ARG A 1 220 ? -20.901 10.629 20.383 1.00 91.38 220 ARG A N 1
ATOM 1626 C CA . ARG A 1 220 ? -19.558 10.935 19.853 1.00 91.38 220 ARG A CA 1
ATOM 1627 C C . ARG A 1 220 ? -18.906 9.708 19.238 1.00 91.38 220 ARG A C 1
ATOM 1629 O O . ARG A 1 220 ? -18.365 9.812 18.134 1.00 91.38 220 ARG A O 1
ATOM 1636 N N . ARG A 1 221 ? -18.975 8.558 19.909 1.00 91.56 221 ARG A N 1
ATOM 1637 C CA . ARG A 1 221 ? -18.433 7.284 19.420 1.00 91.56 221 ARG A CA 1
ATOM 1638 C C . ARG A 1 221 ? -19.077 6.878 18.095 1.00 91.56 221 ARG A C 1
ATOM 1640 O O . ARG A 1 221 ? -18.371 6.637 17.114 1.00 91.56 221 ARG A O 1
ATOM 1647 N N . GLN A 1 222 ? -20.405 6.903 18.012 1.00 92.31 222 GLN A N 1
ATOM 1648 C CA . GLN A 1 222 ? -21.140 6.573 16.787 1.00 92.31 222 GLN A CA 1
ATOM 1649 C C . GLN A 1 222 ? -20.854 7.557 15.646 1.00 92.31 222 GLN A C 1
ATOM 1651 O O . GLN A 1 222 ? -20.616 7.140 14.507 1.00 92.31 222 GLN A O 1
ATOM 1656 N N . ALA A 1 223 ? -20.812 8.862 15.932 1.00 93.38 223 ALA A N 1
ATOM 1657 C CA . ALA A 1 223 ? -20.453 9.879 14.945 1.00 93.38 223 ALA A CA 1
ATOM 1658 C C . ALA A 1 223 ? -19.028 9.670 14.408 1.00 93.38 223 ALA A C 1
ATOM 1660 O O . ALA A 1 223 ? -18.792 9.787 13.199 1.00 93.38 223 ALA A O 1
ATOM 1661 N N . LYS A 1 224 ? -18.092 9.304 15.290 1.00 94.69 224 LYS A N 1
ATOM 1662 C CA . LYS A 1 224 ? -16.693 9.036 14.948 1.00 94.69 224 LYS A CA 1
ATOM 1663 C C . LYS A 1 224 ? -16.565 7.792 14.082 1.00 94.69 224 LYS A C 1
ATOM 1665 O O . LYS A 1 224 ? -15.939 7.866 13.028 1.00 94.69 224 LYS A O 1
ATOM 1670 N N . LEU A 1 225 ? -17.238 6.698 14.442 1.00 94.38 225 LEU A N 1
ATOM 1671 C CA . LEU A 1 225 ? -17.299 5.477 13.632 1.00 94.38 225 LEU A CA 1
ATOM 1672 C C . LEU A 1 225 ? -17.905 5.735 12.249 1.00 94.38 225 LEU A C 1
ATOM 1674 O O . LEU A 1 225 ? -17.369 5.261 11.250 1.00 94.38 225 LEU A O 1
ATOM 1678 N N . ARG A 1 226 ? -18.982 6.523 12.151 1.00 94.38 226 ARG A N 1
ATOM 1679 C CA . ARG A 1 226 ? -19.586 6.881 10.857 1.00 94.38 226 ARG A CA 1
ATOM 1680 C C . ARG A 1 226 ? -18.608 7.653 9.973 1.00 94.38 226 ARG A C 1
ATOM 1682 O O . ARG A 1 226 ? -18.456 7.320 8.798 1.00 94.38 226 ARG A O 1
ATOM 1689 N N . ARG A 1 227 ? -17.931 8.660 10.534 1.00 94.69 227 ARG A N 1
ATOM 1690 C CA . ARG A 1 227 ? -16.909 9.432 9.814 1.00 94.69 227 ARG A CA 1
ATOM 1691 C C . ARG A 1 227 ? -15.741 8.541 9.396 1.00 94.69 227 ARG A C 1
ATOM 1693 O O . ARG A 1 227 ? -15.314 8.616 8.248 1.00 94.69 227 ARG A O 1
ATOM 1700 N N . TYR A 1 228 ? -15.271 7.679 10.292 1.00 95.06 228 TYR A N 1
ATOM 1701 C CA . TYR A 1 228 ? -14.192 6.736 10.022 1.00 95.06 228 TYR A CA 1
ATOM 1702 C C . TYR A 1 228 ? -14.541 5.812 8.854 1.00 95.06 228 TYR A C 1
ATOM 1704 O O . TYR A 1 228 ? -13.802 5.759 7.878 1.00 95.06 228 TYR A O 1
ATOM 1712 N N . ARG A 1 229 ? -15.722 5.178 8.882 1.00 95.62 229 ARG A N 1
ATOM 1713 C CA . ARG A 1 229 ? -16.210 4.316 7.792 1.00 95.62 229 ARG A CA 1
ATOM 1714 C C . ARG A 1 229 ? -16.245 5.045 6.451 1.00 95.62 229 ARG A C 1
ATOM 1716 O O . ARG A 1 229 ? -15.810 4.475 5.456 1.00 95.62 229 ARG A O 1
ATOM 1723 N N . ALA A 1 230 ? -16.720 6.291 6.422 1.00 94.94 230 ALA A N 1
ATOM 1724 C CA . ALA A 1 230 ? -16.755 7.091 5.199 1.00 94.94 230 ALA A CA 1
ATOM 1725 C C . ALA A 1 230 ? -15.343 7.366 4.654 1.00 94.94 230 ALA A C 1
ATOM 1727 O O . ALA A 1 230 ? -15.078 7.096 3.484 1.00 94.94 230 ALA A O 1
ATOM 1728 N N . VAL A 1 231 ? -14.422 7.831 5.506 1.00 94.56 231 VAL A N 1
ATOM 1729 C CA . VAL A 1 231 ? -13.031 8.115 5.113 1.00 94.56 231 VAL A CA 1
ATOM 1730 C C . VAL A 1 231 ? -12.328 6.843 4.645 1.00 94.56 231 VAL A C 1
ATOM 1732 O O . VAL A 1 231 ? -11.739 6.830 3.568 1.00 94.56 231 VAL A O 1
ATOM 1735 N N . THR A 1 232 ? -12.436 5.746 5.393 1.00 94.88 232 THR A N 1
ATOM 1736 C CA . THR A 1 232 ? -11.846 4.457 5.017 1.00 94.88 232 THR A CA 1
ATOM 1737 C C . THR A 1 232 ? -12.418 3.940 3.699 1.00 94.88 232 THR A C 1
ATOM 1739 O O . THR A 1 232 ? -11.653 3.513 2.839 1.00 94.88 232 THR A O 1
ATOM 1742 N N . ALA A 1 233 ? -13.739 3.995 3.501 1.00 95.12 233 ALA A N 1
ATOM 1743 C CA . ALA A 1 233 ? -14.362 3.557 2.252 1.00 95.12 233 ALA A CA 1
ATOM 1744 C C . ALA A 1 233 ? -13.863 4.372 1.050 1.00 95.12 233 ALA A C 1
ATOM 1746 O O . ALA A 1 233 ? -13.550 3.793 0.010 1.00 95.12 233 ALA A O 1
ATOM 1747 N N . MET A 1 234 ? -13.722 5.693 1.201 1.00 95.06 234 MET A N 1
ATOM 1748 C CA . MET A 1 234 ? -13.151 6.553 0.162 1.00 95.06 234 MET A CA 1
ATOM 1749 C C . MET A 1 234 ? -11.683 6.213 -0.120 1.00 95.06 234 MET A C 1
ATOM 1751 O O . MET A 1 234 ? -11.311 6.073 -1.283 1.00 95.06 234 MET A O 1
ATOM 1755 N N . SER A 1 235 ? -10.860 6.026 0.915 1.00 94.06 235 SER A N 1
ATOM 1756 C CA . SER A 1 235 ? -9.434 5.707 0.767 1.00 94.06 235 SER A CA 1
ATOM 1757 C C . SER A 1 235 ? -9.203 4.360 0.080 1.00 94.06 235 SER A C 1
ATOM 1759 O O . SER A 1 235 ? -8.451 4.287 -0.892 1.00 94.06 235 SER A O 1
ATOM 1761 N N . PHE A 1 236 ? -9.880 3.298 0.529 1.00 95.38 236 PHE A N 1
ATOM 1762 C CA . PHE A 1 236 ? -9.793 1.984 -0.115 1.00 95.38 236 PHE A CA 1
ATOM 1763 C C . PHE A 1 236 ? -10.414 1.994 -1.516 1.00 95.38 236 PHE A C 1
ATOM 1765 O O . PHE A 1 236 ? -9.887 1.344 -2.415 1.00 95.38 236 PHE A O 1
ATOM 1772 N N . GLY A 1 237 ? -11.489 2.759 -1.731 1.00 94.75 237 GLY A N 1
ATOM 1773 C CA . GLY A 1 237 ? -12.082 2.957 -3.052 1.00 94.75 237 GLY A CA 1
ATOM 1774 C C . GLY A 1 237 ? -11.103 3.604 -4.032 1.00 94.75 237 GLY A C 1
ATOM 1775 O O . GLY A 1 237 ? -10.913 3.096 -5.134 1.00 94.75 237 GLY A O 1
ATOM 1776 N N . LEU A 1 238 ? -10.420 4.675 -3.617 1.00 93.50 238 LEU A N 1
ATOM 1777 C CA . LEU A 1 238 ? -9.399 5.344 -4.425 1.00 93.50 238 LEU A CA 1
ATOM 1778 C C . LEU A 1 238 ? -8.211 4.419 -4.720 1.00 93.50 238 LEU A C 1
ATOM 1780 O O . LEU A 1 238 ? -7.785 4.327 -5.871 1.00 93.50 238 LEU A O 1
ATOM 1784 N N . ALA A 1 239 ? -7.711 3.697 -3.714 1.00 93.44 239 ALA A N 1
ATOM 1785 C CA . ALA A 1 239 ? -6.645 2.713 -3.896 1.00 93.44 239 ALA A CA 1
ATOM 1786 C C . ALA A 1 239 ? -7.059 1.606 -4.885 1.00 93.44 239 ALA A C 1
ATOM 1788 O O . ALA A 1 239 ? -6.328 1.313 -5.831 1.00 93.44 239 ALA A O 1
ATOM 1789 N N . GLY A 1 240 ? -8.271 1.066 -4.737 1.00 94.56 240 GLY A N 1
ATOM 1790 C CA . GLY A 1 240 ? -8.841 0.073 -5.646 1.00 94.56 240 GLY A CA 1
ATOM 1791 C C . GLY A 1 240 ? -8.965 0.577 -7.079 1.00 94.56 240 GLY A C 1
ATOM 1792 O O . GLY A 1 240 ? -8.613 -0.147 -8.013 1.00 94.56 240 GLY A O 1
ATOM 1793 N N . LEU A 1 241 ? -9.405 1.824 -7.268 1.00 93.56 241 LEU A N 1
ATOM 1794 C CA . LEU A 1 241 ? -9.481 2.468 -8.581 1.00 93.56 241 LEU A CA 1
ATOM 1795 C C . LEU A 1 241 ? -8.096 2.628 -9.218 1.00 93.56 241 LEU A C 1
ATOM 1797 O O . LEU A 1 241 ? -7.935 2.301 -10.393 1.00 93.56 241 LEU A O 1
ATOM 1801 N N . LEU A 1 242 ? -7.093 3.071 -8.455 1.00 93.62 242 LEU A N 1
ATOM 1802 C CA . LEU A 1 242 ? -5.712 3.215 -8.932 1.00 93.62 242 LEU A CA 1
ATOM 1803 C C . LEU A 1 242 ? -5.095 1.864 -9.315 1.00 93.62 242 LEU A C 1
ATOM 1805 O O . LEU A 1 242 ? -4.548 1.716 -10.406 1.00 93.62 242 LEU A O 1
ATOM 1809 N N . CYS A 1 243 ? -5.217 0.847 -8.463 1.00 92.69 243 CYS A N 1
ATOM 1810 C CA . CYS A 1 243 ? -4.703 -0.487 -8.772 1.00 92.69 243 CYS A CA 1
ATOM 1811 C C . CYS A 1 243 ? -5.426 -1.108 -9.977 1.00 92.69 243 CYS A C 1
ATOM 1813 O O . CYS A 1 243 ? -4.794 -1.748 -10.819 1.00 92.69 243 CYS A O 1
ATOM 1815 N N . THR A 1 244 ? -6.741 -0.896 -10.090 1.00 92.06 244 THR A N 1
ATOM 1816 C CA . THR A 1 244 ? -7.541 -1.415 -11.207 1.00 92.06 244 THR A CA 1
ATOM 1817 C C . THR A 1 244 ? -7.181 -0.726 -12.517 1.00 92.06 244 THR A C 1
ATOM 1819 O O . THR A 1 244 ? -7.041 -1.406 -13.532 1.00 92.06 244 THR A O 1
ATOM 1822 N N . SER A 1 245 ? -6.987 0.596 -12.517 1.00 91.81 245 SER A N 1
ATOM 1823 C CA . SER A 1 245 ? -6.615 1.335 -13.727 1.00 91.81 245 SER A CA 1
ATOM 1824 C C . SER A 1 245 ? -5.258 0.882 -14.260 1.00 91.81 245 SER A C 1
ATOM 1826 O O . SER A 1 245 ? -5.151 0.579 -15.446 1.00 91.81 245 SER A O 1
ATOM 1828 N N . VAL A 1 246 ? -4.261 0.713 -13.384 1.00 90.50 246 VAL A N 1
ATOM 1829 C CA . VAL A 1 246 ? -2.939 0.181 -13.749 1.00 90.50 246 VAL A CA 1
ATOM 1830 C C . VAL A 1 246 ? -3.042 -1.254 -14.260 1.00 90.50 246 VAL A C 1
ATOM 1832 O O . VAL A 1 246 ? -2.442 -1.581 -15.281 1.00 90.50 246 VAL A O 1
ATOM 1835 N N . MET A 1 247 ? -3.825 -2.112 -13.600 1.00 88.38 247 MET A N 1
ATOM 1836 C CA . MET A 1 247 ? -3.992 -3.505 -14.022 1.00 88.38 247 MET A CA 1
ATOM 1837 C C . MET A 1 247 ? -4.729 -3.636 -15.362 1.00 88.38 247 MET A C 1
ATOM 1839 O O . MET A 1 247 ? -4.416 -4.528 -16.142 1.00 88.38 247 MET A O 1
ATOM 1843 N N . ILE A 1 248 ? -5.697 -2.771 -15.661 1.00 86.75 248 ILE A N 1
ATOM 1844 C CA . ILE A 1 248 ? -6.381 -2.787 -16.960 1.00 86.75 248 ILE 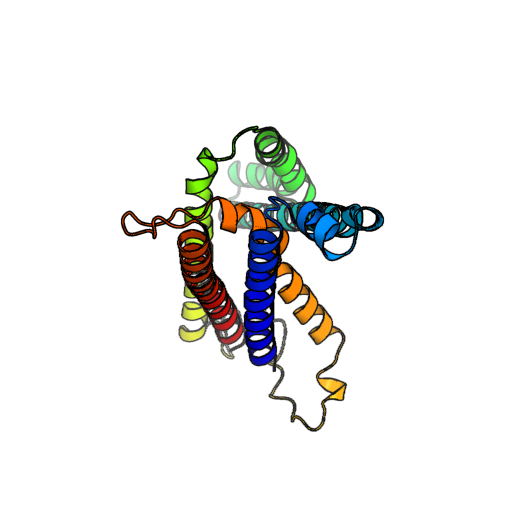A CA 1
ATOM 1845 C C . ILE A 1 248 ? -5.470 -2.209 -18.045 1.00 86.75 248 ILE A C 1
ATOM 1847 O O . ILE A 1 248 ? -5.333 -2.810 -19.106 1.00 86.75 248 ILE A O 1
ATOM 1851 N N . ALA A 1 249 ? -4.849 -1.057 -17.795 1.00 86.75 249 ALA A N 1
ATOM 1852 C CA . ALA A 1 249 ? -4.042 -0.354 -18.787 1.00 86.75 249 ALA A CA 1
ATOM 1853 C C . ALA A 1 249 ? -2.715 -1.062 -19.098 1.00 86.75 249 ALA A C 1
ATOM 1855 O O . ALA A 1 249 ? -2.308 -1.108 -20.255 1.00 86.75 249 ALA A O 1
ATOM 1856 N N . GLY A 1 250 ? -2.056 -1.644 -18.093 1.00 78.62 250 GLY A N 1
ATOM 1857 C CA . GLY A 1 250 ? -0.755 -2.300 -18.252 1.00 78.62 250 GLY A CA 1
ATOM 1858 C C . GLY A 1 250 ? -0.797 -3.650 -18.975 1.00 78.62 250 GLY A C 1
ATOM 1859 O O . GLY A 1 250 ? 0.252 -4.158 -19.357 1.00 78.62 250 GLY A O 1
ATOM 1860 N N . PHE A 1 251 ? -1.985 -4.231 -19.163 1.00 71.06 251 PHE A N 1
ATOM 1861 C CA . PHE A 1 251 ? -2.182 -5.528 -19.826 1.00 71.06 251 PHE A CA 1
ATOM 1862 C C . PHE A 1 251 ? -3.064 -5.440 -21.084 1.00 71.06 251 PHE A C 1
ATOM 1864 O O . PHE A 1 251 ? -3.553 -6.471 -21.557 1.00 71.06 251 PHE A O 1
ATOM 1871 N N . ARG A 1 252 ? -3.287 -4.227 -21.605 1.00 65.00 252 ARG A N 1
ATOM 1872 C CA . ARG A 1 252 ? -3.943 -4.000 -22.899 1.00 65.00 252 ARG A CA 1
ATOM 1873 C C . ARG A 1 252 ? -2.998 -4.204 -24.075 1.00 65.00 252 ARG A C 1
ATOM 1875 O O . ARG A 1 252 ? -1.801 -3.880 -23.930 1.00 65.00 252 ARG A O 1
#

InterPro domains:
  IPR013057 Amino acid transporter, transmembrane domain [PF01490] (1-145)

Organism: NCBI:txid327968

Secondary structure (DSSP, 8-state):
-HHHHHHHHHHHHHHHHHHHHHHHHHHT-SSHHHHHHHHT-GGGTHHHHHHHHHHHHHHHHHHHHHHHHHHHHHHHHHHHH---SSHHHHHHHHHGGGGSHHHHHHHHIIIIIHHHHT-S--GGGHHHHHHHHHHHHHHHHHHHHHHHTTTTSTTSTTGGG-SS-------GGGHHHHS-HHHHHHHHHHHHHT--GGGHHHHHHH-PPPTT--SSHHHHHHHHHHHHHHHHHHHHHHHHHHHHHHHHHTT-

pLDDT: mean 86.8, std 10.12, range [50.66, 96.38]

Sequence (252 aa):
FSVVMLIAFTAVAAYSFQLVAWVSAETGSGDFGEAWAVSVGEKYAWVPRLAVIVISAVSCIIYAMLLGDLLASILRGVLAVISGGGALGAFRDAVLPFCQKGPVLVVLASCVLLPLCLQENFANLSFTSILGLAAACYLAGFVVWRSVDGSYLRGGQFFARSPLKPLSLVPARELSEVVNVRSLVLLSNFGMAYMNHGMAPPTYQELALGPDAPADEEGRRQAKLRRYRAVTAMSFGLAGLLCTSVMIAGFR